Protein AF-A0A059ATR4-F1 (afdb_monomer)

pLDDT: mean 85.56, std 14.85, range [30.59, 96.31]

Structure (mmCIF, N/CA/C/O backbone):
data_AF-A0A059ATR4-F1
#
_entry.id   AF-A0A059ATR4-F1
#
loop_
_atom_site.group_PDB
_atom_site.id
_atom_site.type_symbol
_atom_site.label_atom_id
_atom_site.label_alt_id
_atom_site.label_comp_id
_atom_site.label_asym_id
_atom_site.label_entity_id
_atom_site.label_seq_id
_atom_site.pdbx_PDB_ins_code
_atom_site.Cartn_x
_atom_site.Cartn_y
_atom_site.Cartn_z
_atom_site.occupancy
_atom_site.B_iso_or_equiv
_atom_site.auth_seq_id
_atom_site.auth_comp_id
_atom_site.auth_asym_id
_atom_site.auth_atom_id
_atom_site.pdbx_PDB_model_num
ATOM 1 N N . MET A 1 1 ? -0.457 10.099 25.387 1.00 35.53 1 MET A N 1
ATOM 2 C CA . MET A 1 1 ? -1.759 10.089 24.681 1.00 35.53 1 MET A CA 1
ATOM 3 C C . MET A 1 1 ? -2.053 8.660 24.284 1.00 35.53 1 MET A C 1
ATOM 5 O O . MET A 1 1 ? -1.297 8.082 23.516 1.00 35.53 1 MET A O 1
ATOM 9 N N . VAL A 1 2 ? -3.055 8.072 24.928 1.00 30.59 2 VAL A N 1
ATOM 10 C CA . VAL A 1 2 ? -3.331 6.633 24.943 1.00 30.59 2 VAL A CA 1
ATOM 11 C C . VAL A 1 2 ? -3.583 6.125 23.522 1.00 30.59 2 VAL A C 1
ATOM 13 O O . VAL A 1 2 ? -4.598 6.437 22.905 1.00 30.59 2 VAL A O 1
ATOM 16 N N . SER A 1 3 ? -2.654 5.329 22.994 1.00 42.53 3 SER A N 1
ATOM 17 C CA . SER A 1 3 ? -2.901 4.446 21.859 1.00 42.53 3 SER A CA 1
ATOM 18 C C . SER A 1 3 ? -3.907 3.389 22.313 1.00 42.53 3 SER A C 1
ATOM 20 O O . SER A 1 3 ? -3.529 2.351 22.852 1.00 42.53 3 SER A O 1
ATOM 22 N N . GLY A 1 4 ? -5.197 3.667 22.143 1.00 43.44 4 GLY A N 1
ATOM 23 C CA . GLY A 1 4 ? -6.288 2.718 22.375 1.00 43.44 4 GLY A CA 1
ATOM 24 C C . GLY A 1 4 ? -6.316 1.570 21.355 1.00 43.44 4 GLY A C 1
ATOM 25 O O . GLY A 1 4 ? -7.373 1.262 20.817 1.00 43.44 4 GLY A O 1
ATOM 26 N N . SER A 1 5 ? -5.166 0.960 21.051 1.00 48.06 5 SER A N 1
ATOM 27 C CA . SER A 1 5 ? -5.041 -0.274 20.264 1.00 48.06 5 SER A CA 1
ATOM 28 C C . SER A 1 5 ? -4.513 -1.433 21.120 1.00 48.06 5 SER A C 1
ATOM 30 O O . SER A 1 5 ? -3.751 -2.283 20.672 1.00 48.06 5 SER A O 1
ATOM 32 N N . GLY A 1 6 ? -4.935 -1.492 22.385 1.00 40.25 6 GLY A N 1
ATOM 33 C CA . GLY A 1 6 ? -4.852 -2.718 23.174 1.00 40.25 6 GLY A CA 1
ATOM 34 C C . GLY A 1 6 ? -5.959 -3.680 22.741 1.00 40.25 6 GLY A C 1
ATOM 35 O O . GLY A 1 6 ? -7.131 -3.353 22.889 1.00 40.25 6 GLY A O 1
ATOM 36 N N . LEU A 1 7 ? -5.569 -4.824 22.163 1.00 48.25 7 LEU A N 1
ATOM 37 C CA . LEU A 1 7 ? -6.365 -6.044 21.931 1.00 48.25 7 LEU A CA 1
ATOM 38 C C . LEU A 1 7 ? -7.866 -5.819 21.668 1.00 48.25 7 LEU A C 1
ATOM 40 O O . LEU A 1 7 ? -8.699 -6.046 22.542 1.00 48.25 7 LEU A O 1
ATOM 44 N N . CYS A 1 8 ? -8.245 -5.453 20.439 1.00 51.50 8 CYS A N 1
ATOM 45 C CA . CYS A 1 8 ? -9.656 -5.454 20.0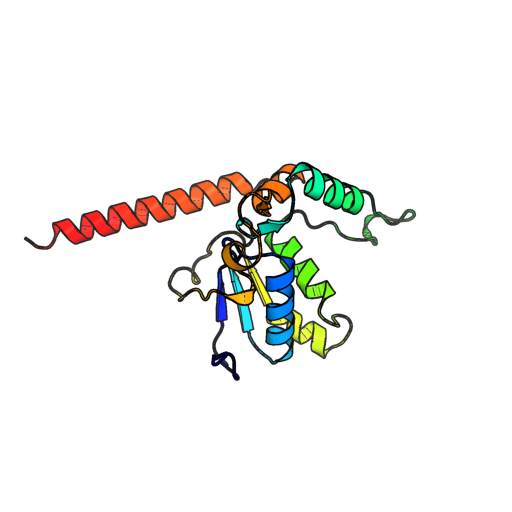55 1.00 51.50 8 CYS A CA 1
ATOM 46 C C . CYS A 1 8 ? -9.935 -6.620 19.094 1.00 51.50 8 CYS A C 1
ATOM 48 O O . CYS A 1 8 ? -9.551 -6.640 17.932 1.00 51.50 8 CYS A O 1
ATOM 50 N N . VAL A 1 9 ? -10.650 -7.634 19.581 1.00 54.53 9 VAL A N 1
ATOM 51 C CA . VAL A 1 9 ? -11.066 -8.825 18.810 1.00 54.53 9 VAL A CA 1
ATOM 52 C C . VAL A 1 9 ? -11.972 -8.449 17.610 1.00 54.53 9 VAL A C 1
ATOM 54 O O . VAL A 1 9 ? -12.211 -9.247 16.700 1.00 54.53 9 VAL A O 1
ATOM 57 N N . LYS A 1 10 ? -12.444 -7.193 17.553 1.00 73.38 10 LYS A N 1
ATOM 58 C CA . LYS A 1 10 ? -13.317 -6.640 16.512 1.00 73.38 10 LYS A CA 1
ATOM 59 C C . LYS A 1 10 ? -12.519 -6.202 15.274 1.00 73.38 10 LYS A C 1
ATOM 61 O O . LYS A 1 10 ? -11.430 -5.648 15.357 1.00 73.38 10 LYS A O 1
ATOM 66 N N . ARG A 1 11 ? -13.076 -6.446 14.084 1.00 83.50 11 ARG A N 1
ATOM 67 C CA . ARG A 1 11 ? -12.478 -6.053 12.795 1.00 83.50 11 ARG A CA 1
ATOM 68 C C . ARG A 1 11 ? -12.284 -4.532 12.738 1.00 83.50 11 ARG A C 1
ATOM 70 O O . ARG A 1 11 ? -13.267 -3.800 12.799 1.00 83.50 11 ARG A O 1
ATOM 77 N N . VAL A 1 12 ? -11.047 -4.075 12.554 1.00 90.38 12 VAL A N 1
ATOM 78 C CA . VAL A 1 12 ? -10.722 -2.648 12.408 1.00 90.38 12 VAL A CA 1
ATOM 79 C C . VAL A 1 12 ? -10.724 -2.289 10.930 1.00 90.38 12 VAL A C 1
ATOM 81 O O . VAL A 1 12 ? -10.039 -2.923 10.128 1.00 90.38 12 VAL A O 1
ATOM 84 N N . VAL A 1 13 ? -11.510 -1.277 10.573 1.00 91.94 13 VAL A N 1
ATOM 85 C CA . VAL A 1 13 ? -11.548 -0.715 9.222 1.00 91.94 13 VAL A CA 1
ATOM 86 C C . VAL A 1 13 ? -10.728 0.564 9.233 1.00 91.94 13 VAL A C 1
ATOM 88 O O . VAL A 1 13 ? -11.044 1.486 9.978 1.00 91.94 13 VAL A O 1
ATOM 91 N N . VAL A 1 14 ? -9.672 0.608 8.431 1.00 93.06 14 VAL A N 1
ATOM 92 C CA . VAL A 1 14 ? -8.758 1.743 8.313 1.00 93.06 14 VAL A CA 1
ATOM 93 C C . VAL A 1 14 ? -9.005 2.455 6.998 1.00 93.06 14 VAL A C 1
ATOM 95 O O . VAL A 1 14 ? -9.099 1.834 5.937 1.00 93.06 14 VAL A O 1
ATOM 98 N N . ASP A 1 15 ? -9.087 3.770 7.088 1.00 92.50 15 ASP A N 1
ATOM 99 C CA . ASP A 1 15 ? -9.164 4.653 5.944 1.00 92.50 15 ASP A CA 1
ATOM 100 C C . ASP A 1 15 ? -7.774 4.931 5.353 1.00 92.50 15 ASP A C 1
ATOM 102 O O . ASP A 1 15 ? -6.880 5.37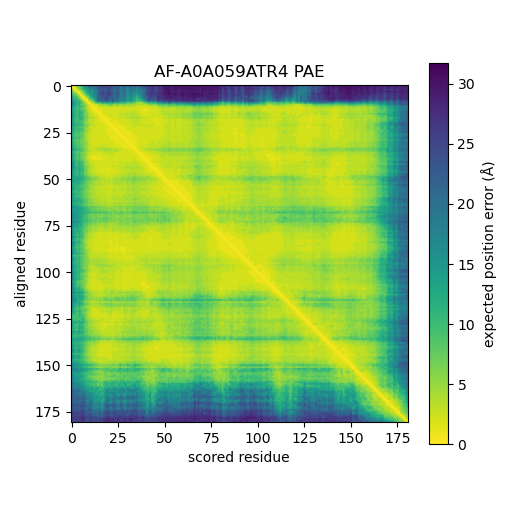8 6.061 1.00 92.50 15 ASP A O 1
ATOM 106 N N . GLY A 1 16 ? -7.583 4.684 4.056 1.00 91.69 16 GLY A N 1
ATOM 107 C CA . GLY A 1 16 ? -6.332 4.957 3.342 1.00 91.69 16 GLY A CA 1
ATOM 108 C C . GLY A 1 16 ? -6.159 6.410 2.888 1.00 91.69 16 GLY A C 1
ATOM 109 O O . GLY A 1 16 ? -5.056 6.799 2.492 1.00 91.69 16 GLY A O 1
ATOM 110 N N . ARG A 1 17 ? -7.207 7.240 2.960 1.00 92.31 17 ARG A N 1
ATOM 111 C CA . ARG A 1 17 ? -7.193 8.608 2.419 1.00 92.31 17 ARG A CA 1
ATOM 112 C C . ARG A 1 17 ? -6.091 9.468 3.028 1.00 92.31 17 ARG A C 1
ATOM 114 O O . ARG A 1 17 ? -6.022 9.620 4.243 1.00 92.31 17 ARG A O 1
ATOM 121 N N . HIS A 1 18 ? -5.241 10.065 2.192 1.00 92.81 18 HIS A N 1
ATOM 122 C CA . HIS A 1 18 ? -4.162 10.970 2.615 1.00 92.81 18 HIS A CA 1
ATOM 123 C C . HIS A 1 18 ? -3.185 10.399 3.658 1.00 92.81 18 HIS A C 1
ATOM 125 O O . HIS A 1 18 ? -2.514 11.156 4.364 1.00 92.81 18 HIS A O 1
ATOM 131 N N . HIS A 1 19 ? -3.060 9.076 3.745 1.00 94.88 19 HIS A N 1
ATOM 132 C CA . HIS A 1 19 ? -2.054 8.438 4.585 1.00 94.88 19 HIS A CA 1
ATOM 133 C C . HIS A 1 19 ? -0.747 8.244 3.814 1.00 94.88 19 HIS A C 1
ATOM 135 O O . HIS A 1 19 ? -0.744 7.978 2.615 1.00 94.88 19 HIS A O 1
ATOM 141 N N . MET A 1 20 ? 0.384 8.349 4.503 1.00 95.50 20 MET A N 1
ATOM 142 C CA . MET A 1 20 ? 1.710 8.088 3.955 1.00 95.50 20 MET A CA 1
ATOM 143 C C . MET A 1 20 ? 1.946 6.580 3.880 1.00 95.50 20 MET A C 1
ATOM 145 O O . MET A 1 20 ? 2.051 5.922 4.916 1.00 95.50 20 MET A O 1
ATOM 149 N N . LEU A 1 21 ? 2.091 6.042 2.664 1.00 95.25 21 LEU A N 1
ATOM 150 C CA . LEU A 1 21 ? 2.123 4.598 2.387 1.00 95.25 21 LEU A CA 1
ATOM 151 C C . LEU A 1 21 ? 3.046 3.798 3.321 1.00 95.25 21 LEU A C 1
ATOM 153 O O . LEU A 1 21 ? 2.637 2.787 3.884 1.00 95.25 21 LEU A O 1
ATOM 157 N N . GLY A 1 22 ? 4.289 4.254 3.503 1.00 94.56 22 GLY A N 1
ATOM 158 C CA . GLY A 1 22 ? 5.278 3.531 4.310 1.00 94.56 22 GLY A CA 1
ATOM 159 C C . GLY A 1 22 ? 4.982 3.569 5.810 1.00 94.56 22 GLY A C 1
ATOM 160 O O . GLY A 1 22 ? 5.135 2.558 6.490 1.00 94.56 22 GLY A O 1
ATOM 161 N N . ARG A 1 23 ? 4.520 4.716 6.321 1.00 94.06 23 ARG A N 1
ATOM 162 C CA . ARG A 1 23 ? 4.186 4.879 7.745 1.00 94.06 23 ARG A CA 1
ATOM 163 C C . ARG A 1 23 ? 2.943 4.075 8.102 1.00 94.06 23 ARG A C 1
ATOM 165 O O . ARG A 1 23 ? 2.959 3.326 9.072 1.00 94.06 23 ARG A O 1
ATOM 172 N N . LEU A 1 24 ? 1.920 4.156 7.249 1.00 94.12 24 LEU A N 1
ATOM 173 C CA . LEU A 1 24 ? 0.713 3.348 7.370 1.00 94.12 24 LEU A CA 1
ATOM 174 C C . LEU A 1 24 ? 1.063 1.856 7.401 1.00 94.12 24 LEU A C 1
ATOM 176 O O . LEU A 1 24 ? 0.651 1.147 8.312 1.00 94.12 24 LEU A O 1
ATOM 180 N N . ALA A 1 25 ? 1.871 1.387 6.446 1.00 95.69 25 ALA A N 1
ATOM 181 C CA . ALA A 1 25 ? 2.254 -0.019 6.368 1.00 95.69 25 ALA A CA 1
ATOM 182 C C . ALA A 1 25 ? 2.998 -0.511 7.624 1.00 95.69 25 ALA A C 1
ATOM 184 O O . ALA A 1 25 ? 2.751 -1.636 8.050 1.00 95.69 25 ALA A O 1
ATOM 185 N N . SER A 1 26 ? 3.848 0.323 8.234 1.00 95.06 26 SER A N 1
ATOM 186 C CA . SER A 1 26 ? 4.601 -0.034 9.446 1.00 95.06 26 SER A CA 1
ATOM 187 C C . SER A 1 26 ? 3.682 -0.273 10.646 1.00 95.06 26 SER A C 1
ATOM 189 O O . SER A 1 26 ? 3.745 -1.325 11.286 1.00 95.06 26 SER A O 1
ATOM 191 N N . VAL A 1 27 ? 2.762 0.666 10.900 1.00 94.00 27 VAL A N 1
ATOM 192 C CA . VAL A 1 27 ? 1.780 0.543 11.989 1.00 94.00 27 VAL A CA 1
ATOM 193 C C . VAL A 1 27 ? 0.898 -0.684 11.762 1.00 94.00 27 VAL A C 1
ATOM 195 O O . VAL A 1 27 ? 0.748 -1.520 12.651 1.00 94.00 27 VAL A O 1
ATOM 198 N N . LEU A 1 28 ? 0.393 -0.861 10.537 1.00 93.81 28 LEU A N 1
ATOM 199 C CA . LEU A 1 28 ? -0.441 -2.011 10.195 1.00 93.81 28 LEU A CA 1
ATOM 200 C C . LEU A 1 28 ? 0.295 -3.346 10.341 1.00 93.81 28 LEU A C 1
ATOM 202 O O . LEU A 1 28 ? -0.294 -4.313 10.816 1.00 93.81 28 LEU A O 1
ATOM 206 N N . ALA A 1 29 ? 1.574 -3.420 9.968 1.00 94.81 29 ALA A N 1
ATOM 207 C CA . ALA A 1 29 ? 2.357 -4.643 10.111 1.00 94.81 29 ALA A CA 1
ATOM 208 C C . ALA A 1 29 ? 2.469 -5.077 11.580 1.00 94.81 29 ALA A C 1
ATOM 210 O O . ALA A 1 29 ? 2.330 -6.266 11.881 1.00 94.81 29 ALA A O 1
ATOM 211 N N . LYS A 1 30 ? 2.665 -4.120 12.498 1.00 92.88 30 LYS A N 1
ATOM 212 C CA . LYS A 1 30 ? 2.728 -4.402 13.935 1.00 92.88 30 LYS A CA 1
ATOM 213 C C . LYS A 1 30 ? 1.382 -4.887 14.474 1.00 92.88 30 LYS A C 1
ATOM 215 O O . LYS A 1 30 ? 1.341 -5.912 15.149 1.00 92.88 30 LYS A O 1
ATOM 220 N N . GLU A 1 31 ? 0.292 -4.221 14.106 1.00 91.88 31 GLU A N 1
ATOM 221 C CA . GLU A 1 31 ? -1.064 -4.602 14.524 1.00 91.88 31 GLU A CA 1
ATOM 222 C C . GLU A 1 31 ? -1.449 -6.012 14.038 1.00 91.88 31 GLU A C 1
ATOM 224 O O . GLU A 1 31 ? -1.984 -6.829 14.792 1.00 91.88 31 GLU A O 1
ATOM 229 N N . LEU A 1 32 ? -1.091 -6.367 12.799 1.00 93.00 32 LEU A N 1
ATOM 230 C CA . LEU A 1 32 ? -1.338 -7.709 12.254 1.00 93.00 32 LEU A CA 1
ATOM 231 C C . LEU A 1 32 ? -0.580 -8.804 13.021 1.00 93.00 32 LEU A C 1
ATOM 233 O O . LEU A 1 32 ? -1.110 -9.905 13.222 1.00 93.00 32 LEU A O 1
ATOM 237 N N . LEU A 1 33 ? 0.650 -8.512 13.461 1.00 92.31 33 LEU A N 1
ATOM 238 C CA . LEU A 1 33 ? 1.464 -9.418 14.278 1.00 92.31 33 LEU A CA 1
ATOM 239 C C . LEU A 1 33 ? 0.948 -9.547 15.716 1.00 92.31 33 LEU A C 1
ATOM 241 O O . LEU A 1 33 ? 1.097 -10.624 16.298 1.00 92.31 33 LEU A O 1
ATOM 245 N N . ASN A 1 34 ? 0.324 -8.493 16.247 1.00 91.56 34 ASN A N 1
ATOM 246 C CA . ASN A 1 34 ? -0.332 -8.488 17.556 1.00 91.56 34 ASN A CA 1
ATOM 247 C C . ASN A 1 34 ? -1.648 -9.287 17.568 1.00 91.56 34 ASN A C 1
ATOM 249 O O . ASN A 1 34 ? -2.160 -9.593 18.637 1.00 91.56 34 ASN A O 1
ATOM 253 N N .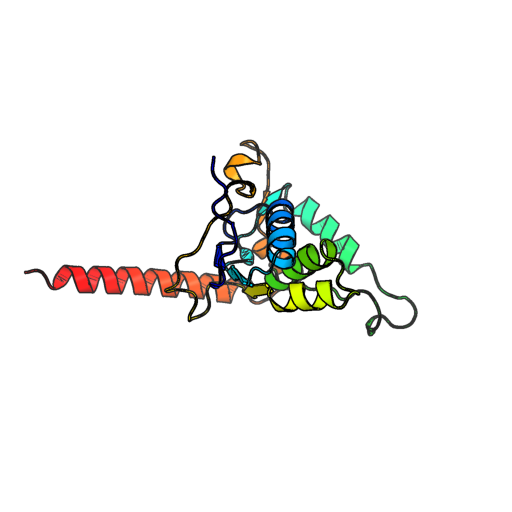 GLY A 1 35 ? -2.186 -9.664 16.401 1.00 88.62 35 GLY A N 1
ATOM 254 C CA . GLY A 1 35 ? -3.423 -10.449 16.309 1.00 88.62 35 GLY A CA 1
ATOM 255 C C . GLY A 1 35 ? -4.596 -9.725 15.658 1.00 88.62 35 GLY A C 1
ATOM 256 O O . GLY A 1 35 ? -5.620 -10.357 15.398 1.00 88.62 35 GLY A O 1
ATOM 257 N N . GLN A 1 36 ? -4.451 -8.438 15.344 1.00 91.06 36 GLN A N 1
ATOM 258 C CA . GLN A 1 36 ? -5.551 -7.605 14.877 1.00 91.06 36 GLN A CA 1
ATOM 259 C C . GLN A 1 36 ? -6.022 -8.005 13.472 1.00 91.06 36 GLN A C 1
ATOM 261 O O . GLN A 1 36 ? -5.220 -8.260 12.570 1.00 91.06 36 GLN A O 1
ATOM 266 N N . ARG A 1 37 ? -7.344 -8.024 13.253 1.00 91.94 37 ARG A N 1
ATOM 267 C CA . ARG A 1 37 ? -7.935 -8.161 11.910 1.00 91.94 37 ARG A CA 1
ATOM 268 C C . ARG A 1 37 ? -8.175 -6.782 11.320 1.00 91.94 37 ARG A C 1
ATOM 270 O O . ARG A 1 37 ? -9.074 -6.071 11.771 1.00 91.94 37 ARG A O 1
ATOM 277 N N . VAL A 1 38 ? -7.398 -6.434 10.299 1.00 93.25 38 VAL A N 1
ATOM 278 C CA . VAL A 1 38 ? -7.410 -5.103 9.687 1.00 93.25 38 VAL A CA 1
ATOM 279 C C . VAL A 1 38 ? -7.938 -5.172 8.261 1.00 93.25 38 VAL A C 1
ATOM 281 O O . VAL A 1 38 ? -7.504 -5.995 7.454 1.00 93.25 38 VAL A O 1
ATOM 284 N N . VAL A 1 39 ? -8.846 -4.259 7.937 1.00 93.81 39 VAL A N 1
ATOM 285 C CA . VAL A 1 39 ? -9.287 -3.993 6.572 1.00 93.81 39 VAL A CA 1
ATOM 286 C C . VAL A 1 39 ? -8.905 -2.572 6.197 1.00 93.81 39 VAL A C 1
ATOM 288 O O . VAL A 1 39 ? -9.353 -1.641 6.851 1.00 93.81 39 VAL A O 1
ATOM 291 N N . VAL A 1 40 ? -8.108 -2.399 5.148 1.00 94.50 40 VAL A N 1
ATOM 292 C CA . VAL A 1 40 ? -7.782 -1.080 4.599 1.00 94.50 40 VAL A CA 1
ATOM 293 C C . VAL A 1 40 ? -8.674 -0.805 3.401 1.00 94.50 40 VAL A C 1
ATOM 295 O O . VAL A 1 40 ? -8.777 -1.626 2.487 1.00 94.50 40 VAL A O 1
ATOM 298 N N . VAL A 1 41 ? -9.304 0.358 3.420 1.00 93.31 41 VAL A N 1
ATOM 299 C CA . VAL A 1 41 ? -10.244 0.831 2.406 1.00 93.31 41 VAL A CA 1
ATOM 300 C C . VAL A 1 41 ? -9.662 2.088 1.758 1.00 93.31 41 VAL A C 1
ATOM 302 O O . VAL A 1 41 ? -8.866 2.784 2.387 1.00 93.31 41 VAL A O 1
ATOM 305 N N . ARG A 1 42 ? -10.040 2.392 0.512 1.00 93.19 42 ARG A N 1
ATOM 306 C CA . ARG A 1 42 ? -9.541 3.562 -0.240 1.00 93.19 42 ARG A CA 1
ATOM 307 C C . ARG A 1 42 ? -8.030 3.562 -0.474 1.00 93.19 42 ARG A C 1
ATOM 309 O O . ARG A 1 42 ? -7.340 4.564 -0.268 1.00 93.19 42 ARG A O 1
ATOM 316 N N . CYS A 1 43 ? -7.481 2.420 -0.889 1.00 93.81 43 CYS A N 1
ATOM 317 C CA . CYS A 1 43 ? -6.041 2.301 -1.133 1.00 93.81 43 CYS A CA 1
ATOM 318 C C . CYS A 1 43 ? -5.530 3.238 -2.249 1.00 93.81 43 CYS A C 1
ATOM 320 O O . CYS A 1 43 ? -4.349 3.576 -2.280 1.00 93.81 43 CYS A O 1
ATOM 322 N N . GLU A 1 44 ? -6.395 3.674 -3.162 1.00 92.69 44 GLU A N 1
ATOM 323 C CA . GLU A 1 44 ? -6.085 4.603 -4.251 1.00 92.69 44 GLU A CA 1
ATOM 324 C C . GLU A 1 44 ? -5.763 6.031 -3.779 1.00 92.69 44 GLU A C 1
ATOM 326 O O . GLU A 1 44 ? -4.996 6.736 -4.441 1.00 92.69 44 GLU A O 1
ATOM 331 N N . GLU A 1 45 ? -6.285 6.446 -2.623 1.00 93.38 45 GLU A N 1
ATOM 332 C CA . GLU A 1 45 ? -6.083 7.789 -2.058 1.00 93.38 45 GLU A CA 1
ATOM 333 C C . GLU A 1 45 ? -4.860 7.877 -1.126 1.00 93.38 45 GLU A C 1
ATOM 335 O O . GLU A 1 45 ? -4.598 8.919 -0.515 1.00 93.38 45 GLU A O 1
ATOM 340 N N . ILE A 1 46 ? -4.087 6.794 -1.023 1.00 95.56 46 ILE A N 1
ATOM 341 C CA . ILE A 1 46 ? -2.842 6.755 -0.257 1.00 95.56 46 ILE A CA 1
ATOM 342 C C . ILE A 1 46 ? -1.797 7.657 -0.925 1.00 95.56 46 ILE A C 1
ATOM 344 O O . ILE A 1 46 ? -1.645 7.680 -2.147 1.00 95.56 46 ILE A O 1
ATOM 348 N N . CYS A 1 47 ? -1.035 8.385 -0.114 1.00 94.81 47 CYS A N 1
ATOM 349 C CA . CYS A 1 47 ? 0.007 9.295 -0.560 1.00 94.81 47 CYS A CA 1
ATOM 350 C C . CYS A 1 47 ? 1.408 8.673 -0.494 1.00 94.81 47 CYS A C 1
ATOM 352 O O . CYS A 1 47 ? 1.786 7.960 0.441 1.00 94.81 47 CYS A O 1
ATOM 354 N N . LEU A 1 48 ? 2.222 9.047 -1.474 1.00 94.44 48 LEU A N 1
ATOM 355 C CA . LEU A 1 48 ? 3.667 8.874 -1.505 1.00 94.44 48 LEU A CA 1
ATOM 356 C C . LEU A 1 48 ? 4.320 10.257 -1.525 1.00 94.44 48 LEU A C 1
ATOM 358 O O . LEU A 1 48 ? 3.891 11.138 -2.268 1.00 94.44 48 LEU A O 1
ATOM 362 N N . SER A 1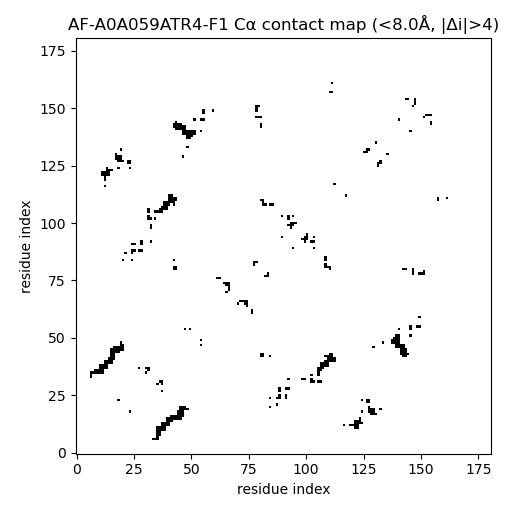 49 ? 5.367 10.458 -0.727 1.00 92.25 49 SER A N 1
ATOM 363 C CA . SER A 1 49 ? 6.144 11.702 -0.767 1.00 92.25 49 SER A CA 1
ATOM 364 C C . SER A 1 49 ? 6.927 11.809 -2.072 1.00 92.25 49 SER A C 1
ATOM 366 O O . SER A 1 49 ? 7.429 10.814 -2.584 1.00 92.25 49 SER A O 1
ATOM 368 N N . GLY A 1 50 ? 7.091 13.017 -2.599 1.00 92.38 50 GLY A N 1
ATOM 369 C CA . GLY A 1 50 ? 7.788 13.262 -3.858 1.00 92.38 50 GLY A CA 1
ATOM 370 C C . GLY A 1 50 ? 6.850 13.325 -5.063 1.00 92.38 50 GLY A C 1
ATOM 371 O O . GLY A 1 50 ? 5.749 12.777 -5.065 1.00 92.38 50 GLY A O 1
ATOM 372 N N . GLY A 1 51 ? 7.305 14.028 -6.102 1.00 93.19 51 GLY A N 1
ATOM 373 C CA . GLY A 1 51 ? 6.531 14.232 -7.324 1.00 93.19 51 GLY A CA 1
ATOM 374 C C . GLY A 1 51 ? 6.275 12.942 -8.110 1.00 93.19 51 GLY A C 1
ATOM 375 O O . GLY A 1 51 ? 7.018 11.961 -8.005 1.00 93.19 51 GLY A O 1
ATOM 376 N N . LEU A 1 52 ? 5.239 12.991 -8.947 1.00 93.44 52 LEU A N 1
ATOM 377 C CA . LEU A 1 52 ? 4.767 11.887 -9.785 1.00 93.44 52 LEU A CA 1
ATOM 378 C C . LEU A 1 52 ? 5.880 11.279 -10.648 1.00 93.44 52 LEU A C 1
ATOM 380 O O . LEU A 1 52 ? 6.096 10.074 -10.595 1.00 93.44 52 LEU A O 1
ATOM 384 N N . VAL A 1 53 ? 6.669 12.112 -11.335 1.00 93.50 53 VAL A N 1
ATOM 385 C CA . VAL A 1 53 ? 7.782 11.666 -12.196 1.00 93.50 53 VAL A CA 1
ATOM 386 C C . VAL A 1 53 ? 8.804 10.832 -11.418 1.00 93.50 53 VAL A C 1
ATOM 388 O O . VAL A 1 53 ? 9.195 9.751 -11.857 1.00 93.50 53 VAL A O 1
ATOM 391 N N . ARG A 1 54 ? 9.201 11.277 -10.219 1.00 93.88 54 ARG A N 1
ATOM 392 C CA . ARG A 1 54 ? 10.168 10.551 -9.380 1.00 93.88 54 ARG A CA 1
ATOM 393 C C . ARG A 1 54 ? 9.625 9.185 -8.968 1.00 93.88 54 ARG A C 1
ATOM 395 O O . ARG A 1 54 ? 10.347 8.189 -9.037 1.00 93.88 54 ARG A O 1
ATOM 402 N N . GLN A 1 55 ? 8.364 9.134 -8.540 1.00 94.88 55 GLN A N 1
ATOM 403 C CA . GLN A 1 55 ? 7.748 7.882 -8.103 1.00 94.88 55 GLN A CA 1
ATOM 404 C C . GLN A 1 55 ? 7.484 6.927 -9.265 1.00 94.88 55 GLN A C 1
ATOM 406 O O . GLN A 1 55 ? 7.761 5.732 -9.144 1.00 94.88 55 GLN A O 1
ATOM 411 N N . LYS A 1 56 ? 7.079 7.455 -10.422 1.00 93.44 56 LYS A N 1
ATOM 412 C CA . LYS A 1 56 ? 6.969 6.703 -11.672 1.00 93.44 56 LYS A CA 1
ATOM 413 C C . LYS A 1 56 ? 8.302 6.076 -12.049 1.00 93.44 56 LYS A C 1
ATOM 415 O O . LYS A 1 56 ? 8.363 4.871 -12.252 1.00 93.44 56 LYS A O 1
ATOM 420 N N . MET A 1 57 ? 9.387 6.850 -12.066 1.00 95.00 57 MET A N 1
ATOM 421 C CA . MET A 1 57 ? 10.718 6.336 -12.410 1.00 95.00 57 MET A CA 1
ATOM 422 C C . MET A 1 57 ? 11.168 5.224 -11.457 1.00 95.00 57 MET A C 1
ATOM 424 O O . MET A 1 57 ? 11.723 4.214 -11.894 1.00 95.00 57 MET A O 1
ATOM 428 N N . LYS A 1 58 ? 10.871 5.353 -10.158 1.00 94.56 58 LYS A N 1
ATOM 429 C CA . LYS A 1 58 ? 11.124 4.292 -9.173 1.00 94.56 58 LYS A CA 1
ATOM 430 C C . LYS A 1 58 ? 10.328 3.022 -9.488 1.00 94.56 58 LYS A C 1
ATOM 432 O O . LYS A 1 58 ? 10.887 1.926 -9.430 1.00 94.56 58 LYS A O 1
ATOM 437 N N . TYR A 1 59 ? 9.051 3.160 -9.836 1.00 93.81 59 TYR A N 1
ATOM 438 C CA . TYR A 1 59 ? 8.190 2.025 -10.158 1.00 93.81 59 TYR A CA 1
ATOM 439 C C . TYR A 1 59 ? 8.561 1.376 -11.504 1.00 93.81 59 TYR A C 1
ATOM 441 O O . TYR A 1 59 ? 8.627 0.155 -11.608 1.00 93.81 59 TYR A O 1
ATOM 449 N N . MET A 1 60 ? 8.924 2.167 -12.512 1.00 93.75 60 MET A N 1
ATOM 450 C CA . MET A 1 60 ? 9.406 1.680 -13.808 1.00 93.75 60 MET A CA 1
ATOM 451 C C . MET A 1 60 ? 10.708 0.881 -13.673 1.00 93.75 60 MET A C 1
ATOM 453 O O . MET A 1 60 ? 10.856 -0.175 -14.283 1.00 93.75 60 MET A O 1
ATOM 457 N N . ARG A 1 61 ? 11.637 1.315 -12.809 1.00 94.81 61 ARG A N 1
ATOM 458 C CA . ARG A 1 61 ? 12.822 0.508 -12.461 1.00 94.81 61 ARG A CA 1
ATOM 459 C C . ARG A 1 61 ? 12.443 -0.822 -11.816 1.00 94.81 61 ARG A C 1
ATOM 461 O O . ARG A 1 61 ? 13.140 -1.810 -12.018 1.00 94.81 61 ARG A O 1
ATOM 468 N N . PHE A 1 62 ? 11.366 -0.853 -11.033 1.00 92.50 62 PHE A N 1
ATOM 469 C CA . PHE A 1 62 ? 10.860 -2.093 -10.463 1.00 92.50 62 PHE A CA 1
ATOM 470 C C . PHE A 1 62 ? 10.283 -3.017 -11.549 1.00 92.50 62 PHE A C 1
ATOM 472 O O . PHE A 1 62 ? 10.676 -4.178 -11.576 1.00 92.50 62 PHE A O 1
ATOM 479 N N . LEU A 1 63 ? 9.484 -2.498 -12.488 1.00 92.56 63 LEU A N 1
ATOM 480 C CA . LEU A 1 63 ? 8.933 -3.266 -13.617 1.00 92.56 63 LEU A CA 1
ATOM 481 C C . LEU A 1 63 ? 10.002 -3.921 -14.500 1.00 92.56 63 LEU A C 1
ATOM 483 O O . LEU A 1 63 ? 9.798 -5.018 -15.010 1.00 92.56 63 LEU A O 1
ATOM 487 N N . ARG A 1 64 ? 11.165 -3.278 -14.655 1.00 92.75 64 ARG A N 1
ATOM 488 C CA . ARG A 1 64 ? 12.294 -3.836 -15.419 1.00 92.75 64 ARG A CA 1
ATOM 489 C C . ARG A 1 64 ? 12.907 -5.086 -14.775 1.00 92.75 64 ARG A C 1
ATOM 491 O O . ARG A 1 64 ? 13.590 -5.840 -15.461 1.00 92.75 64 ARG A O 1
ATOM 498 N N . LYS A 1 65 ? 12.686 -5.328 -13.476 1.00 93.25 65 LYS A N 1
ATOM 499 C CA . LYS A 1 65 ? 13.233 -6.502 -12.780 1.00 93.25 65 LYS A CA 1
ATOM 500 C C . LYS A 1 65 ? 12.453 -7.752 -13.184 1.00 93.25 65 LYS A C 1
ATOM 502 O O . LYS A 1 65 ? 11.289 -7.897 -12.822 1.00 93.25 65 LYS A O 1
ATOM 507 N N . ARG A 1 66 ? 13.110 -8.675 -13.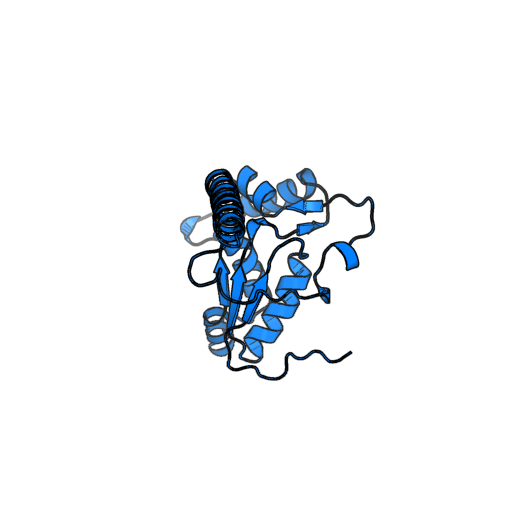884 1.00 92.81 66 ARG A N 1
ATOM 508 C CA . ARG A 1 66 ? 12.567 -9.983 -14.276 1.00 92.81 66 ARG A CA 1
ATOM 509 C C . ARG A 1 66 ? 13.633 -11.064 -14.132 1.00 92.81 66 ARG A C 1
ATOM 511 O O . ARG A 1 66 ? 14.821 -10.767 -14.213 1.00 92.81 66 ARG A O 1
ATOM 518 N N . MET A 1 67 ? 13.207 -12.302 -13.905 1.00 94.25 67 MET A N 1
ATOM 519 C CA . MET A 1 67 ? 14.098 -13.460 -14.008 1.00 94.25 67 MET A CA 1
ATOM 520 C C . MET A 1 67 ? 14.447 -13.675 -15.485 1.00 94.25 67 MET A C 1
ATOM 522 O O . MET A 1 67 ? 13.543 -13.626 -16.319 1.00 94.25 67 MET A O 1
ATOM 526 N N . ASN A 1 68 ? 15.729 -13.890 -15.798 1.00 92.50 68 ASN A N 1
ATOM 527 C CA . ASN A 1 68 ? 16.185 -14.021 -17.185 1.00 92.50 68 ASN A CA 1
ATOM 528 C C . ASN A 1 68 ? 15.681 -15.320 -17.837 1.00 92.50 68 ASN A C 1
ATOM 530 O O . ASN A 1 68 ? 15.195 -15.291 -18.958 1.00 92.50 68 ASN A O 1
ATOM 534 N N . THR A 1 69 ? 15.723 -16.437 -17.102 1.00 94.06 69 THR A N 1
ATOM 535 C CA . THR A 1 69 ? 15.334 -17.764 -17.606 1.00 94.06 69 THR A CA 1
ATOM 536 C C . THR A 1 69 ? 13.838 -17.868 -17.903 1.00 94.06 69 THR A C 1
ATOM 538 O O . THR A 1 69 ? 13.443 -18.144 -19.029 1.00 94.06 69 THR A O 1
ATOM 541 N N . LYS A 1 70 ? 12.983 -17.642 -16.895 1.00 92.69 70 LYS A N 1
ATOM 542 C CA . LYS A 1 70 ? 11.523 -17.702 -17.048 1.00 92.69 70 LYS A CA 1
ATOM 543 C C . LYS A 1 70 ? 10.862 -16.577 -16.248 1.00 92.69 70 LYS A C 1
ATOM 545 O O . LYS A 1 70 ? 10.721 -16.694 -15.027 1.00 92.69 70 LYS A O 1
ATOM 550 N N . PRO A 1 71 ? 10.415 -15.492 -16.911 1.00 91.81 71 PRO A N 1
ATOM 551 C CA . PRO A 1 71 ? 9.865 -14.319 -16.233 1.00 91.81 71 PRO A CA 1
ATOM 552 C C . PRO A 1 71 ? 8.666 -14.609 -15.320 1.00 91.81 71 PRO A C 1
ATOM 554 O O . PRO A 1 71 ? 8.468 -13.886 -14.346 1.00 91.81 71 PRO A O 1
ATOM 557 N N . SER A 1 72 ? 7.900 -15.675 -15.581 1.00 91.06 72 SER A N 1
ATOM 558 C CA . SER A 1 72 ? 6.715 -16.030 -14.788 1.00 91.06 72 SER A CA 1
ATOM 559 C C . SER A 1 72 ? 7.028 -16.517 -13.367 1.00 91.06 72 SER A C 1
ATOM 561 O O . SER A 1 72 ? 6.204 -16.328 -12.480 1.00 91.06 72 SER A O 1
ATOM 563 N N . HIS A 1 73 ? 8.201 -17.119 -13.126 1.00 90.06 73 HIS A N 1
ATOM 564 C CA . HIS A 1 73 ? 8.644 -17.519 -11.777 1.00 90.06 73 HIS A CA 1
ATOM 565 C C . HIS A 1 73 ? 9.432 -16.408 -11.064 1.00 90.06 73 HIS A C 1
ATOM 567 O O . HIS A 1 73 ? 9.896 -16.584 -9.938 1.00 90.06 73 HIS A O 1
ATOM 573 N N . GLY A 1 74 ? 9.609 -15.263 -11.726 1.00 90.75 74 GLY A N 1
ATOM 574 C CA . GLY A 1 74 ? 10.314 -14.114 -11.188 1.00 90.75 74 GLY A CA 1
ATOM 575 C C . GLY A 1 74 ? 9.455 -13.229 -10.276 1.00 90.75 74 GLY A C 1
ATOM 576 O O . GLY A 1 74 ? 8.354 -13.589 -9.853 1.00 90.75 74 GLY A O 1
ATOM 577 N N . PRO A 1 75 ? 9.955 -12.025 -9.957 1.00 92.94 75 PRO A N 1
ATOM 578 C CA . PRO A 1 75 ? 9.198 -11.034 -9.206 1.00 92.94 75 PRO A CA 1
ATOM 579 C C . PRO A 1 75 ? 7.907 -10.639 -9.936 1.00 92.94 75 PRO A C 1
ATOM 581 O O . PRO A 1 75 ? 7.950 -10.149 -11.060 1.00 92.94 75 PRO A O 1
ATOM 584 N N . ILE A 1 76 ? 6.764 -10.800 -9.267 1.00 92.62 76 ILE A N 1
ATOM 585 C CA . ILE A 1 76 ? 5.462 -10.393 -9.807 1.00 92.62 76 ILE A CA 1
ATOM 586 C C . ILE A 1 76 ? 5.235 -8.900 -9.554 1.00 92.62 76 ILE A C 1
ATOM 588 O O . ILE A 1 76 ? 5.386 -8.399 -8.431 1.00 92.62 76 ILE A O 1
ATOM 592 N N . HIS A 1 77 ? 4.831 -8.196 -10.610 1.00 92.88 77 HIS A N 1
ATOM 593 C CA . 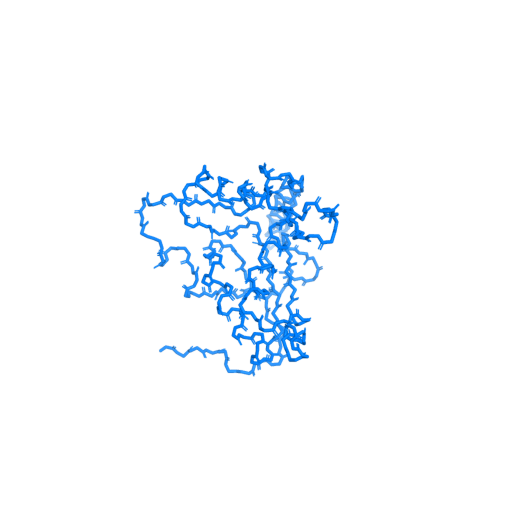HIS A 1 77 ? 4.567 -6.761 -10.597 1.00 92.88 77 HIS A CA 1
ATOM 594 C C . HIS A 1 77 ? 3.076 -6.475 -10.425 1.00 92.88 77 HIS A C 1
ATOM 596 O O . HIS A 1 77 ? 2.288 -6.638 -11.353 1.00 92.88 77 HIS A O 1
ATOM 602 N N . PHE A 1 78 ? 2.673 -6.025 -9.238 1.00 93.56 78 PHE A N 1
ATOM 603 C CA . PHE A 1 78 ? 1.275 -5.685 -8.971 1.00 93.56 78 PHE A CA 1
ATOM 604 C C . PHE A 1 78 ? 0.957 -4.231 -9.315 1.00 93.56 78 PHE A C 1
ATOM 606 O O . PHE A 1 78 ? 1.439 -3.330 -8.632 1.00 93.56 78 PHE A O 1
ATOM 613 N N . ARG A 1 79 ? 0.091 -4.008 -10.308 1.00 92.62 79 ARG A N 1
ATOM 614 C CA . ARG A 1 79 ? -0.307 -2.659 -10.757 1.00 92.62 79 ARG A CA 1
ATOM 615 C C . ARG A 1 79 ? -1.383 -2.004 -9.885 1.00 92.62 79 ARG A C 1
ATOM 617 O O . ARG A 1 79 ? -1.420 -0.790 -9.782 1.00 92.62 79 ARG A O 1
ATOM 624 N N . ALA A 1 80 ? -2.229 -2.810 -9.249 1.00 93.94 80 ALA A N 1
ATOM 625 C CA . ALA A 1 80 ? -3.338 -2.362 -8.407 1.00 93.94 80 ALA A CA 1
ATOM 626 C C . ALA A 1 80 ? -2.854 -1.692 -7.097 1.00 93.94 80 ALA A C 1
ATOM 628 O O . ALA A 1 80 ? -2.050 -2.313 -6.384 1.00 93.94 80 ALA A O 1
ATOM 629 N N . PRO A 1 81 ? -3.342 -0.490 -6.715 1.00 94.44 81 PRO A N 1
ATOM 630 C CA . PRO A 1 81 ? -2.945 0.190 -5.477 1.00 94.44 81 PRO A CA 1
ATOM 631 C C . PRO A 1 81 ? -3.153 -0.666 -4.219 1.00 94.44 81 PRO A C 1
ATOM 633 O O . PRO A 1 81 ? -2.281 -0.688 -3.344 1.00 94.44 81 PRO A O 1
ATOM 636 N N . ALA A 1 82 ? -4.234 -1.453 -4.139 1.00 94.69 82 ALA A N 1
ATOM 637 C CA . ALA A 1 82 ? -4.464 -2.339 -2.992 1.00 94.69 82 ALA A CA 1
ATOM 638 C C . ALA A 1 82 ? -3.406 -3.448 -2.877 1.00 94.69 82 ALA A C 1
ATOM 640 O O . ALA A 1 82 ? -3.011 -3.839 -1.772 1.00 94.69 82 ALA A O 1
ATOM 641 N N . LYS A 1 83 ? -2.914 -3.951 -4.015 1.00 94.75 83 LYS A N 1
ATOM 642 C CA . LYS A 1 83 ? -1.859 -4.971 -4.063 1.00 94.75 83 LYS A CA 1
ATOM 643 C C . LYS A 1 83 ? -0.468 -4.375 -3.860 1.00 94.75 83 LYS A C 1
ATOM 645 O O . LYS A 1 83 ? 0.388 -5.047 -3.283 1.00 94.75 83 LYS A O 1
ATOM 650 N N . ILE A 1 84 ? -0.243 -3.122 -4.261 1.00 95.31 84 ILE A N 1
ATOM 651 C CA . ILE A 1 84 ? 0.983 -2.388 -3.927 1.00 95.31 84 ILE A CA 1
ATOM 652 C C . ILE A 1 84 ? 1.098 -2.250 -2.405 1.00 95.31 84 ILE A C 1
ATOM 654 O O . ILE A 1 84 ? 2.132 -2.621 -1.847 1.00 95.31 84 ILE A O 1
ATOM 658 N N . LEU A 1 85 ? 0.023 -1.822 -1.731 1.00 95.69 85 LEU A N 1
ATOM 659 C CA . LEU A 1 85 ? -0.013 -1.736 -0.269 1.00 95.69 85 LEU A CA 1
ATOM 660 C C . LEU A 1 85 ? 0.197 -3.108 0.393 1.00 95.69 85 LEU A C 1
ATOM 662 O O . LEU A 1 85 ? 0.999 -3.249 1.321 1.00 95.69 85 LEU A O 1
ATOM 666 N N . TRP A 1 86 ? -0.479 -4.145 -0.110 1.00 96.00 86 TRP A N 1
ATOM 667 C CA . TRP A 1 86 ? -0.306 -5.511 0.388 1.00 96.00 86 TRP A CA 1
ATOM 668 C C . TRP A 1 86 ? 1.150 -5.975 0.277 1.00 96.00 86 TRP A C 1
ATOM 670 O O . TRP A 1 86 ? 1.702 -6.549 1.215 1.00 96.00 86 TRP A O 1
ATOM 680 N N . ARG A 1 87 ? 1.815 -5.672 -0.843 1.00 95.44 87 ARG A N 1
ATOM 681 C CA . ARG A 1 87 ? 3.221 -6.016 -1.050 1.00 95.44 87 ARG A CA 1
ATOM 682 C C . ARG A 1 87 ? 4.152 -5.257 -0.108 1.00 95.44 87 ARG A C 1
ATOM 684 O O . ARG A 1 87 ? 5.129 -5.844 0.354 1.00 95.44 87 ARG A O 1
ATOM 691 N N . THR A 1 88 ? 3.865 -3.990 0.193 1.00 95.62 88 THR A N 1
ATOM 692 C CA . THR A 1 88 ? 4.668 -3.214 1.149 1.00 95.62 88 THR A CA 1
ATOM 693 C C . THR A 1 88 ? 4.534 -3.762 2.565 1.00 95.62 88 THR A C 1
ATOM 695 O O . THR A 1 88 ? 5.549 -3.942 3.231 1.00 95.62 88 THR A O 1
ATOM 698 N N . ILE A 1 89 ? 3.324 -4.150 2.983 1.00 96.19 89 ILE A N 1
ATOM 699 C CA . ILE A 1 89 ? 3.092 -4.780 4.292 1.00 96.19 89 ILE A CA 1
ATOM 700 C C . ILE A 1 89 ? 3.734 -6.174 4.348 1.00 96.19 89 ILE A C 1
ATOM 702 O O . ILE A 1 89 ? 4.403 -6.511 5.321 1.00 96.19 89 ILE A O 1
ATOM 706 N N . ARG A 1 90 ? 3.635 -6.968 3.273 1.00 96.19 90 ARG A N 1
ATOM 707 C CA . ARG A 1 90 ? 4.329 -8.264 3.152 1.00 96.19 90 ARG A CA 1
ATOM 708 C C . ARG A 1 90 ? 5.847 -8.137 3.289 1.00 96.19 90 ARG A C 1
ATOM 710 O O . ARG A 1 90 ? 6.479 -9.066 3.784 1.00 96.19 90 ARG A O 1
ATOM 717 N N . GLY A 1 91 ? 6.431 -7.024 2.846 1.00 95.69 91 GLY A N 1
ATOM 718 C CA . GLY A 1 91 ? 7.857 -6.738 3.022 1.00 95.69 91 GLY A CA 1
ATOM 719 C C . GLY A 1 91 ? 8.258 -6.438 4.470 1.00 95.69 91 GLY A C 1
ATOM 720 O O . GLY A 1 91 ? 9.415 -6.634 4.816 1.00 95.69 91 GLY A O 1
ATOM 721 N N . MET A 1 92 ? 7.312 -6.005 5.309 1.00 96.31 92 MET A N 1
ATOM 722 C CA . MET A 1 92 ? 7.526 -5.676 6.726 1.00 96.31 92 MET A CA 1
ATOM 723 C C . MET A 1 92 ? 7.208 -6.845 7.676 1.00 96.31 92 MET A C 1
ATOM 725 O O . MET A 1 92 ? 7.512 -6.772 8.862 1.00 96.31 92 MET A O 1
ATOM 729 N N . ILE A 1 93 ? 6.602 -7.927 7.172 1.00 95.12 93 ILE A N 1
ATOM 730 C CA . ILE A 1 93 ? 6.215 -9.116 7.947 1.00 95.12 93 ILE A CA 1
ATOM 731 C C . ILE A 1 93 ? 7.099 -10.312 7.545 1.00 95.12 93 ILE A C 1
ATOM 733 O O . ILE A 1 93 ? 7.336 -10.516 6.348 1.00 95.12 93 ILE A O 1
ATOM 737 N N . PRO A 1 94 ? 7.526 -11.174 8.495 1.00 95.50 94 PRO A N 1
ATOM 738 C CA . PRO A 1 94 ? 8.234 -12.426 8.204 1.00 95.50 94 PRO A CA 1
ATOM 739 C C . PRO A 1 94 ? 7.304 -13.481 7.568 1.00 95.50 94 PRO A C 1
ATOM 741 O O . PRO A 1 94 ? 6.968 -14.505 8.161 1.00 95.50 94 PRO A O 1
ATOM 744 N N . HIS A 1 95 ? 6.877 -13.231 6.331 1.00 94.31 95 HIS A N 1
ATOM 745 C CA . HIS A 1 95 ? 5.821 -13.958 5.617 1.00 94.31 95 HIS A CA 1
ATOM 746 C C . HIS A 1 95 ? 6.161 -15.404 5.228 1.00 94.31 95 HIS A C 1
ATOM 748 O O . HIS A 1 95 ? 5.268 -16.139 4.824 1.00 94.31 95 HIS A O 1
ATOM 754 N N . LYS A 1 96 ? 7.433 -15.813 5.318 1.00 95.06 96 LYS A N 1
ATOM 755 C CA . LYS A 1 96 ? 7.848 -17.210 5.100 1.00 95.06 96 LYS A CA 1
ATOM 756 C C . LYS A 1 96 ? 7.508 -18.114 6.291 1.00 95.06 96 LYS A C 1
ATOM 758 O O . LYS A 1 96 ? 7.419 -19.323 6.138 1.00 95.06 96 LYS A O 1
ATOM 763 N N . THR A 1 97 ? 7.323 -17.532 7.477 1.00 96.31 97 THR A N 1
ATOM 764 C CA . THR A 1 97 ? 6.973 -18.276 8.694 1.00 96.31 97 THR A CA 1
ATOM 765 C C . THR A 1 97 ? 5.465 -18.511 8.779 1.00 96.31 97 THR A C 1
ATOM 767 O O . THR A 1 97 ? 4.678 -17.690 8.303 1.00 96.31 97 THR A O 1
ATOM 770 N N . LYS A 1 98 ? 5.041 -19.580 9.469 1.00 95.81 98 LYS A N 1
ATOM 771 C CA . LYS A 1 98 ? 3.614 -19.865 9.721 1.00 95.81 98 LYS A CA 1
ATOM 772 C C . LYS A 1 98 ? 2.909 -18.694 10.424 1.00 95.81 98 LYS A C 1
ATOM 774 O O . LYS A 1 98 ? 1.813 -18.300 10.031 1.00 95.81 98 LYS A O 1
ATOM 779 N N . ARG A 1 99 ? 3.578 -18.069 11.404 1.00 94.25 99 ARG A N 1
ATOM 780 C CA . ARG A 1 99 ? 3.078 -16.881 12.122 1.00 94.25 99 ARG A CA 1
ATOM 781 C C . ARG A 1 99 ? 2.853 -15.692 11.183 1.00 94.25 99 ARG A C 1
ATOM 783 O O . ARG A 1 99 ? 1.812 -15.044 11.255 1.00 94.25 99 ARG A O 1
ATOM 790 N N . GLY A 1 100 ? 3.815 -15.401 10.306 1.00 94.88 100 GLY A N 1
ATOM 791 C CA . GLY A 1 100 ? 3.707 -14.297 9.351 1.00 94.88 100 GLY A CA 1
ATOM 792 C C . GLY A 1 100 ? 2.644 -14.536 8.279 1.00 94.88 100 GLY A C 1
ATOM 793 O O . GLY A 1 100 ? 1.922 -13.607 7.919 1.00 94.88 100 GLY A O 1
ATOM 794 N N . ALA A 1 101 ? 2.494 -15.779 7.817 1.00 94.94 101 ALA A N 1
ATOM 795 C CA . ALA A 1 101 ? 1.415 -16.163 6.910 1.00 94.94 101 ALA A CA 1
ATOM 796 C C . ALA A 1 101 ? 0.033 -15.950 7.556 1.00 94.94 101 ALA A C 1
ATOM 798 O O . ALA A 1 101 ? -0.843 -15.338 6.943 1.00 94.94 101 ALA A O 1
ATOM 799 N N . ALA A 1 102 ? -0.135 -16.350 8.823 1.00 94.56 102 ALA A N 1
ATOM 800 C CA . ALA A 1 102 ? -1.361 -16.099 9.582 1.00 94.56 102 ALA A CA 1
ATOM 801 C C . ALA A 1 102 ? -1.643 -14.596 9.763 1.00 94.56 102 ALA A C 1
ATOM 803 O O . ALA A 1 102 ? -2.786 -14.163 9.633 1.00 94.56 102 ALA A O 1
ATOM 804 N N . ALA A 1 103 ? -0.611 -13.780 10.005 1.00 94.69 103 ALA A N 1
ATOM 805 C CA . ALA A 1 103 ? -0.754 -12.327 10.092 1.00 94.69 103 ALA A CA 1
ATOM 806 C C . ALA A 1 103 ? -1.212 -11.709 8.758 1.00 94.69 103 ALA A C 1
ATOM 808 O O . ALA A 1 103 ? -2.116 -10.878 8.744 1.00 94.69 103 ALA A O 1
ATOM 809 N N . LEU A 1 104 ? -0.658 -12.151 7.623 1.00 94.81 104 LEU A N 1
ATOM 810 C CA . LEU A 1 104 ? -1.094 -11.680 6.304 1.00 94.81 104 LEU A CA 1
ATOM 811 C C . LEU A 1 104 ? -2.530 -12.094 5.967 1.00 94.81 104 LEU A C 1
ATOM 813 O O . LEU A 1 104 ? -3.238 -11.316 5.334 1.00 94.81 104 LEU A O 1
ATOM 817 N N . ALA A 1 105 ? -2.985 -13.264 6.421 1.00 94.19 105 ALA A N 1
ATOM 818 C CA . ALA A 1 105 ? -4.367 -13.710 6.232 1.00 94.19 105 ALA A CA 1
ATOM 819 C C . ALA A 1 105 ? -5.397 -12.828 6.972 1.00 94.19 105 ALA A C 1
ATOM 821 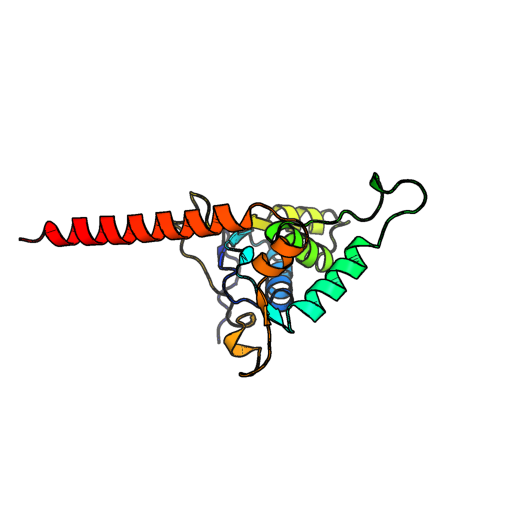O O . ALA A 1 105 ? -6.573 -12.790 6.605 1.00 94.19 105 ALA A O 1
ATOM 822 N N . ARG A 1 106 ? -4.969 -12.088 8.005 1.00 93.69 106 ARG A N 1
ATOM 823 C CA . ARG A 1 106 ? -5.821 -11.138 8.742 1.00 93.69 106 ARG A CA 1
ATOM 824 C C . ARG A 1 106 ? -6.016 -9.810 8.010 1.00 93.69 106 ARG A C 1
ATOM 826 O O . ARG A 1 106 ? -6.979 -9.108 8.323 1.00 93.69 106 ARG A O 1
ATOM 833 N N . LEU A 1 107 ? -5.133 -9.475 7.068 1.00 95.06 107 LEU A N 1
ATOM 834 C CA . LEU A 1 107 ? -5.177 -8.237 6.296 1.00 95.06 107 LEU A CA 1
ATOM 835 C C . LEU A 1 107 ? -6.099 -8.383 5.083 1.00 95.06 107 LEU A C 1
ATOM 837 O O . LEU A 1 107 ? -5.936 -9.291 4.269 1.00 95.06 107 LEU A O 1
ATOM 841 N N . LYS A 1 108 ? -7.004 -7.423 4.900 1.00 93.75 108 LYS A N 1
ATOM 842 C CA . LYS A 1 108 ? -7.717 -7.225 3.631 1.00 93.75 108 LYS A CA 1
ATOM 843 C C . LYS A 1 108 ? -7.479 -5.809 3.128 1.00 93.75 108 LYS A C 1
ATOM 845 O O . LYS A 1 108 ? -7.551 -4.867 3.910 1.00 93.75 108 LYS A O 1
ATOM 850 N N . THR A 1 109 ? -7.193 -5.653 1.842 1.00 94.56 109 THR A N 1
ATOM 851 C CA . THR A 1 109 ? -6.997 -4.345 1.207 1.00 94.56 109 THR A CA 1
ATOM 852 C C . THR A 1 109 ? -7.962 -4.202 0.040 1.00 94.56 109 THR A C 1
ATOM 854 O O . THR A 1 109 ? -8.098 -5.120 -0.768 1.00 94.56 109 THR A O 1
ATOM 857 N N . PHE A 1 110 ? -8.641 -3.059 -0.030 1.00 93.06 110 PHE A N 1
ATOM 858 C CA . PHE A 1 110 ? -9.635 -2.764 -1.055 1.00 93.06 110 PHE A CA 1
ATOM 859 C C . PHE A 1 110 ? -9.389 -1.408 -1.714 1.00 93.06 110 PHE A C 1
ATOM 861 O O . PHE A 1 110 ? -8.870 -0.469 -1.103 1.00 93.06 110 PHE A O 1
ATOM 868 N N . GLU A 1 111 ? -9.784 -1.334 -2.978 1.00 91.00 111 GLU A N 1
ATOM 869 C CA . GLU A 1 111 ? -9.815 -0.121 -3.792 1.00 91.00 111 GLU A CA 1
ATOM 870 C C . GLU A 1 111 ? -11.254 0.387 -3.777 1.00 91.00 111 GLU A C 1
ATOM 872 O O . GLU A 1 111 ? -12.187 -0.394 -3.993 1.00 91.00 111 GLU A O 1
ATOM 877 N N . GLY A 1 112 ? -11.458 1.666 -3.483 1.00 88.81 112 GLY A N 1
ATOM 878 C CA . GLY A 1 112 ? -12.795 2.152 -3.164 1.00 88.81 112 GLY A CA 1
ATOM 879 C C . GLY A 1 112 ? -13.288 1.698 -1.783 1.00 88.81 112 GLY A C 1
ATOM 880 O O . GLY A 1 112 ? -12.529 1.156 -0.972 1.00 88.81 112 GLY A O 1
ATOM 881 N N . VAL A 1 113 ? -14.590 1.885 -1.545 1.00 87.31 113 VAL A N 1
ATOM 882 C CA . VAL A 1 113 ? -15.325 1.384 -0.371 1.00 87.31 113 VAL A CA 1
ATOM 883 C C . VAL A 1 113 ? -16.327 0.317 -0.829 1.00 87.31 113 VAL A C 1
ATOM 885 O O . VAL A 1 113 ? -17.361 0.667 -1.393 1.00 87.31 113 VAL A O 1
ATOM 888 N N . PRO A 1 114 ? -16.051 -0.986 -0.636 1.00 86.88 114 PRO A N 1
ATOM 889 C CA . PRO A 1 114 ? -17.018 -2.021 -0.985 1.00 86.88 114 PRO A CA 1
ATOM 890 C C . PRO A 1 114 ? -18.129 -2.162 0.082 1.00 86.88 114 PRO A C 1
ATOM 892 O O . PRO A 1 114 ? -17.833 -2.056 1.280 1.00 86.88 114 PRO A O 1
ATOM 895 N N . PRO A 1 115 ? -19.382 -2.493 -0.296 1.00 81.75 115 PRO A N 1
ATOM 896 C CA . PRO A 1 115 ? -20.397 -2.980 0.651 1.00 81.75 115 PRO A CA 1
ATOM 897 C C . PRO A 1 115 ? -19.860 -4.284 1.264 1.00 81.75 115 PRO A C 1
ATOM 899 O O . PRO A 1 115 ? -19.392 -5.116 0.485 1.00 81.75 115 PRO A O 1
ATOM 902 N N . PRO A 1 116 ? -19.803 -4.529 2.592 1.00 86.56 116 PRO A N 1
ATOM 903 C CA . PRO A 1 116 ? -20.498 -3.949 3.755 1.00 86.56 116 PRO A CA 1
ATOM 904 C C . PRO A 1 116 ? -19.688 -2.920 4.578 1.00 86.56 116 PRO A C 1
ATOM 906 O O . PRO A 1 116 ? -20.079 -2.576 5.693 1.00 86.56 116 PRO A O 1
ATOM 909 N N . TYR A 1 117 ? -18.532 -2.462 4.087 1.00 84.62 117 TYR A N 1
ATOM 910 C CA . TYR A 1 117 ? -17.620 -1.590 4.846 1.00 84.62 117 TYR A CA 1
ATOM 911 C C . TYR A 1 117 ? -18.032 -0.119 4.867 1.00 84.62 117 TYR A C 1
ATOM 913 O O . TYR A 1 117 ? -17.447 0.663 5.610 1.00 84.62 117 TYR A O 1
ATOM 921 N N . ASP A 1 118 ? -19.040 0.246 4.082 1.00 82.38 118 ASP A N 1
ATOM 922 C CA . ASP A 1 118 ? -19.543 1.613 3.998 1.00 82.38 118 ASP A CA 1
ATOM 923 C C . ASP A 1 118 ? -20.222 2.074 5.299 1.00 82.38 118 ASP A C 1
ATOM 925 O O . ASP A 1 118 ? -19.935 3.154 5.814 1.00 82.38 118 ASP A O 1
ATOM 929 N N . LYS A 1 119 ? -21.023 1.185 5.903 1.00 84.69 119 LYS A N 1
ATOM 930 C CA . LYS A 1 119 ? -21.742 1.423 7.168 1.00 84.69 119 LYS A CA 1
ATOM 931 C C . LYS A 1 119 ? -20.845 1.340 8.407 1.00 84.69 119 LYS A C 1
ATOM 933 O O . LYS A 1 119 ? -21.258 1.706 9.503 1.00 84.69 119 LYS A O 1
ATOM 938 N N . VAL A 1 120 ? -19.633 0.800 8.270 1.00 86.56 120 VAL A N 1
ATOM 939 C CA . VAL A 1 120 ? -18.722 0.594 9.401 1.00 86.56 120 VAL A CA 1
ATOM 940 C C . VAL A 1 120 ? -17.893 1.854 9.622 1.00 86.56 120 VAL A C 1
ATOM 942 O O . VAL A 1 120 ? -17.359 2.435 8.677 1.00 86.56 120 VAL A O 1
ATOM 945 N N . LYS A 1 121 ? -17.729 2.253 10.890 1.00 87.81 121 LYS A N 1
ATOM 946 C CA . LYS A 1 121 ? -16.859 3.376 11.251 1.00 87.81 121 LYS A CA 1
ATOM 947 C C . LYS A 1 121 ? -15.433 3.115 10.764 1.00 87.81 121 LYS A C 1
ATOM 949 O O . LYS A 1 121 ? -14.797 2.129 11.138 1.00 87.81 121 LYS A O 1
ATOM 954 N N . ARG A 1 122 ? -14.943 4.034 9.939 1.00 88.75 122 ARG A N 1
ATOM 955 C CA . ARG A 1 122 ? -13.586 4.034 9.402 1.00 88.75 122 ARG A CA 1
ATOM 956 C C . ARG A 1 122 ? -12.666 4.767 10.371 1.00 88.75 122 ARG A C 1
ATOM 958 O O . ARG A 1 122 ? -12.953 5.890 10.775 1.00 88.75 122 ARG A O 1
ATOM 965 N N . MET A 1 123 ? -11.579 4.113 10.751 1.00 90.19 123 MET A N 1
ATOM 966 C CA . MET A 1 123 ? -10.572 4.649 11.656 1.00 90.19 123 MET A CA 1
ATOM 967 C C . MET A 1 123 ? -9.419 5.256 10.861 1.00 90.19 123 MET A C 1
ATOM 969 O O . MET A 1 123 ? -9.059 4.774 9.788 1.00 90.19 123 MET A O 1
ATOM 973 N N . VAL A 1 124 ? -8.827 6.306 11.418 1.00 89.69 124 VAL A N 1
ATOM 974 C CA . VAL A 1 124 ? -7.677 7.018 10.856 1.00 89.69 124 VAL A CA 1
ATOM 975 C C . VAL A 1 124 ? -6.484 6.789 11.772 1.00 89.69 124 VAL A C 1
ATOM 977 O O . VAL A 1 124 ? -6.632 6.806 12.994 1.00 89.69 124 VAL A O 1
ATOM 980 N N . ILE A 1 125 ? -5.303 6.579 11.191 1.00 88.81 125 ILE A N 1
ATOM 981 C CA . ILE A 1 125 ? -4.063 6.435 11.954 1.00 88.81 125 ILE A CA 1
ATOM 982 C C . ILE A 1 125 ? -3.355 7.793 11.940 1.00 88.81 125 ILE A C 1
ATOM 984 O O . ILE A 1 125 ? -2.767 8.156 10.916 1.00 88.81 125 ILE A O 1
ATOM 988 N N . PRO A 1 126 ? -3.378 8.553 13.052 1.00 88.69 126 PRO A N 1
ATOM 989 C CA . PRO A 1 126 ? -2.882 9.927 13.066 1.00 88.69 126 PRO A CA 1
ATOM 990 C C . PRO A 1 126 ? -1.390 9.998 12.730 1.00 88.69 126 PRO A C 1
ATOM 992 O O . PRO A 1 126 ? -0.967 10.862 11.968 1.00 88.69 126 PRO A O 1
ATOM 995 N N . ASP A 1 127 ? -0.595 9.032 13.195 1.00 88.81 127 ASP A N 1
ATOM 996 C CA . ASP A 1 127 ? 0.850 8.984 12.945 1.00 88.81 127 ASP A CA 1
ATOM 997 C C . ASP A 1 127 ? 1.222 8.937 11.449 1.00 88.81 127 ASP A C 1
ATOM 999 O O . ASP A 1 127 ? 2.277 9.427 11.028 1.00 88.81 127 ASP A O 1
ATOM 1003 N N . ALA A 1 128 ? 0.331 8.380 10.631 1.00 90.94 128 ALA A N 1
ATOM 1004 C CA . ALA A 1 128 ? 0.549 8.163 9.212 1.00 90.94 128 ALA A CA 1
ATOM 1005 C C . ALA A 1 128 ? -0.076 9.250 8.324 1.00 90.94 128 ALA A C 1
ATOM 1007 O O . ALA A 1 128 ? 0.101 9.189 7.108 1.00 90.94 128 ALA A O 1
ATOM 1008 N N . LEU A 1 129 ? -0.766 10.251 8.874 1.00 92.56 129 LEU A N 1
ATOM 1009 C CA . LEU A 1 129 ? -1.395 11.298 8.068 1.00 92.56 129 LEU A CA 1
ATOM 1010 C C . LEU A 1 129 ? -0.366 12.184 7.358 1.00 92.56 129 LEU A C 1
ATOM 1012 O O . LEU A 1 129 ? 0.583 12.683 7.962 1.00 92.56 129 LEU A O 1
ATOM 1016 N N . LYS A 1 130 ? -0.598 12.447 6.066 1.00 90.81 130 LYS A N 1
ATOM 1017 C CA . LYS A 1 130 ? 0.236 13.335 5.242 1.00 90.81 130 LYS A CA 1
ATOM 1018 C C . LYS A 1 130 ? 0.408 14.710 5.883 1.00 90.81 130 LYS A C 1
ATOM 1020 O O . LYS A 1 130 ? 1.530 15.189 5.950 1.00 90.81 130 LYS A O 1
ATOM 1025 N N . VAL A 1 131 ? -0.684 15.317 6.350 1.00 89.31 131 VAL A N 1
ATOM 1026 C CA . VAL A 1 131 ? -0.704 16.694 6.885 1.00 89.31 131 VAL A CA 1
ATOM 1027 C C . VAL A 1 131 ? 0.279 16.868 8.042 1.00 89.31 131 VAL A C 1
ATOM 1029 O O . VAL A 1 131 ? 0.943 17.889 8.133 1.00 89.31 131 VAL A O 1
ATOM 1032 N N . LEU A 1 132 ? 0.414 15.845 8.886 1.00 90.00 132 LEU A N 1
ATOM 1033 C CA . LEU A 1 132 ? 1.293 15.891 10.053 1.00 90.00 132 LEU A CA 1
ATOM 1034 C C . LEU A 1 132 ? 2.748 15.551 9.719 1.00 90.00 132 LEU A C 1
ATOM 1036 O O . LEU A 1 132 ? 3.649 15.856 10.495 1.00 90.00 132 LEU A O 1
ATOM 1040 N N . ARG A 1 133 ? 2.993 14.842 8.610 1.00 88.88 133 ARG A N 1
ATOM 1041 C CA . ARG A 1 133 ? 4.304 14.242 8.310 1.00 88.88 133 ARG A CA 1
ATOM 1042 C C . ARG A 1 133 ? 5.033 14.876 7.140 1.00 88.88 133 ARG A C 1
ATOM 1044 O O . ARG A 1 133 ? 6.250 14.733 7.061 1.00 88.88 133 ARG A O 1
ATOM 1051 N N . LEU A 1 134 ? 4.320 15.516 6.225 1.00 91.25 134 LEU A N 1
ATOM 1052 C CA . LEU A 1 134 ? 4.890 16.200 5.077 1.00 91.25 134 LEU A CA 1
ATOM 1053 C C . LEU A 1 134 ? 4.754 17.705 5.289 1.00 91.25 134 LEU A C 1
ATOM 1055 O O . LEU A 1 134 ? 3.646 18.202 5.467 1.00 91.25 134 LEU A O 1
ATOM 1059 N N . GLN A 1 135 ? 5.876 18.419 5.234 1.00 90.94 135 GLN A N 1
ATOM 1060 C CA . GLN A 1 135 ? 5.879 19.874 5.308 1.00 90.94 135 GLN A CA 1
ATOM 1061 C C . GLN A 1 135 ? 5.120 20.474 4.113 1.00 90.94 135 GLN A C 1
ATOM 1063 O O . GLN A 1 135 ? 5.160 19.946 2.993 1.00 90.94 135 GLN A O 1
ATOM 1068 N N . ALA A 1 136 ? 4.409 21.574 4.361 1.00 88.56 136 ALA A N 1
ATOM 1069 C CA . ALA A 1 136 ? 3.674 22.297 3.331 1.00 88.56 136 ALA A CA 1
ATOM 1070 C C . ALA A 1 136 ? 4.610 22.720 2.181 1.00 88.56 136 ALA A C 1
ATOM 1072 O O . ALA A 1 136 ? 5.769 23.057 2.401 1.00 88.56 136 ALA A O 1
ATOM 1073 N N . GLY A 1 137 ? 4.122 22.648 0.939 1.00 87.81 137 GLY A N 1
ATOM 1074 C CA . GLY A 1 137 ? 4.898 22.966 -0.270 1.00 87.81 137 GLY A CA 1
ATOM 1075 C C . GLY A 1 137 ? 5.633 21.778 -0.907 1.00 87.81 137 GLY A C 1
ATOM 1076 O O . GLY A 1 137 ? 5.937 21.809 -2.101 1.00 87.81 137 GLY A O 1
ATOM 1077 N N . HIS A 1 138 ? 5.849 20.674 -0.184 1.00 90.81 138 HIS A N 1
ATOM 1078 C CA . HIS A 1 138 ? 6.457 19.489 -0.788 1.00 90.81 138 HIS A CA 1
ATOM 1079 C C . HIS A 1 138 ? 5.471 18.719 -1.675 1.00 90.81 138 HIS A C 1
ATOM 1081 O O . HIS A 1 138 ? 4.368 18.346 -1.267 1.00 90.81 138 HIS A O 1
ATOM 1087 N N . LYS A 1 139 ? 5.911 18.410 -2.901 1.00 92.62 139 LYS A N 1
ATOM 1088 C CA . LYS A 1 139 ? 5.139 17.606 -3.857 1.00 92.62 139 LYS A CA 1
ATOM 1089 C C . LYS A 1 139 ? 4.909 16.193 -3.312 1.00 92.62 139 LYS A C 1
ATOM 1091 O O . LYS A 1 139 ? 5.817 15.566 -2.762 1.00 92.62 139 LYS A O 1
ATOM 1096 N N . TYR A 1 140 ? 3.711 15.673 -3.540 1.00 94.00 140 TYR A N 1
ATOM 1097 C CA . TYR A 1 140 ? 3.328 14.297 -3.244 1.00 94.00 140 TYR A CA 1
ATOM 1098 C C . TYR A 1 140 ? 2.598 13.690 -4.441 1.00 94.00 140 TYR A C 1
ATOM 1100 O O . TYR A 1 140 ? 2.165 14.390 -5.356 1.00 94.00 140 TYR A O 1
ATOM 1108 N N . CYS A 1 141 ? 2.470 12.373 -4.429 1.00 94.12 141 CYS A N 1
ATOM 1109 C CA . CYS A 1 141 ? 1.795 11.603 -5.456 1.00 94.12 141 CYS A CA 1
ATOM 1110 C C . CYS A 1 141 ? 0.722 10.725 -4.808 1.00 94.12 141 CYS A C 1
ATOM 1112 O O . CYS A 1 141 ? 0.950 10.152 -3.741 1.00 94.12 141 CYS A O 1
ATOM 1114 N N . LEU A 1 142 ? -0.442 10.616 -5.448 1.00 93.88 142 LEU A N 1
ATOM 1115 C CA . LEU A 1 142 ? -1.474 9.656 -5.061 1.00 93.88 142 LEU A CA 1
ATOM 1116 C C . LEU A 1 142 ? -1.182 8.296 -5.686 1.00 93.88 142 LEU A C 1
ATOM 1118 O O . LEU A 1 142 ? -0.830 8.204 -6.864 1.00 93.88 142 LEU A O 1
ATOM 1122 N N . LEU A 1 143 ? -1.384 7.234 -4.912 1.00 93.19 143 LEU A N 1
ATOM 1123 C CA . LEU A 1 143 ? -1.125 5.872 -5.355 1.00 93.19 143 LEU A CA 1
ATOM 1124 C C . LEU A 1 143 ? -2.022 5.480 -6.532 1.00 93.19 143 LEU A C 1
ATOM 1126 O O . LEU A 1 143 ? -1.556 4.800 -7.442 1.00 93.19 143 LEU A O 1
ATOM 1130 N N . GLY A 1 144 ? -3.270 5.956 -6.560 1.00 92.81 144 GLY A N 1
ATOM 1131 C CA . GLY A 1 144 ? -4.182 5.758 -7.685 1.00 92.81 144 GLY A CA 1
ATOM 1132 C C . GLY A 1 144 ? -3.668 6.383 -8.985 1.00 92.81 144 GLY A C 1
ATOM 1133 O O . GLY A 1 144 ? -3.681 5.725 -10.021 1.00 92.81 144 GLY A O 1
ATOM 1134 N N . ARG A 1 145 ? -3.113 7.604 -8.922 1.00 91.81 145 ARG A N 1
ATOM 1135 C CA . ARG A 1 145 ? -2.502 8.273 -10.086 1.00 91.81 145 ARG A CA 1
ATOM 1136 C C . ARG A 1 145 ? -1.262 7.530 -10.579 1.00 91.81 145 ARG A C 1
ATOM 1138 O O . ARG A 1 145 ? -1.151 7.265 -11.770 1.00 91.81 145 ARG A O 1
ATOM 1145 N N . LEU A 1 146 ? -0.378 7.124 -9.664 1.00 93.50 146 LEU A N 1
ATOM 1146 C CA . LEU A 1 146 ? 0.793 6.311 -10.007 1.00 93.50 146 LEU A CA 1
ATOM 1147 C C . LEU A 1 146 ? 0.390 4.985 -10.667 1.00 93.50 146 LEU A C 1
ATOM 1149 O O . LEU A 1 146 ? 0.997 4.571 -11.648 1.00 93.50 146 LEU A O 1
ATOM 1153 N N . SER A 1 147 ? -0.626 4.319 -10.117 1.00 93.12 147 SER A N 1
ATOM 1154 C CA . SER A 1 147 ? -1.094 3.018 -10.602 1.00 93.12 147 SER A CA 1
ATOM 1155 C C . SER A 1 147 ? -1.737 3.130 -11.983 1.00 93.12 147 SER A C 1
ATOM 1157 O O . SER A 1 147 ? -1.493 2.276 -12.832 1.00 93.12 147 SER A O 1
ATOM 1159 N N . SER A 1 148 ? -2.497 4.202 -12.235 1.00 92.12 148 SER A N 1
ATOM 1160 C CA . SER A 1 148 ? -3.096 4.479 -13.545 1.00 92.12 148 SER A CA 1
ATOM 1161 C C . SER A 1 148 ? -2.030 4.554 -14.643 1.00 92.12 148 SER A C 1
ATOM 1163 O O . SER A 1 148 ? -2.139 3.859 -15.648 1.00 92.12 148 SER A O 1
ATOM 1165 N N . GLU A 1 149 ? -0.926 5.267 -14.406 1.00 90.19 149 GLU A N 1
ATOM 1166 C CA . GLU A 1 149 ? 0.179 5.350 -15.376 1.00 90.19 149 GLU A CA 1
ATOM 1167 C C . GLU A 1 149 ? 0.935 4.031 -15.586 1.00 90.19 149 GLU A C 1
ATOM 1169 O O . GLU A 1 149 ? 1.631 3.849 -16.584 1.00 90.19 149 GLU A O 1
ATOM 1174 N N . VAL A 1 150 ? 0.850 3.122 -14.618 1.00 88.88 150 VAL A N 1
ATOM 1175 C CA . VAL A 1 150 ? 1.541 1.827 -14.605 1.00 88.88 150 VAL A CA 1
ATOM 1176 C C . VAL A 1 150 ? 0.693 0.720 -15.262 1.00 88.88 150 VAL A C 1
ATOM 1178 O O . VAL A 1 150 ? 1.155 -0.418 -15.403 1.00 88.88 150 VAL A O 1
ATOM 1181 N N . GLY A 1 151 ? -0.521 1.052 -15.718 1.00 87.56 151 GLY A N 1
ATOM 1182 C CA . GLY A 1 151 ? -1.432 0.144 -16.420 1.00 87.56 151 GLY A CA 1
ATOM 1183 C C . GLY A 1 151 ? -2.519 -0.449 -15.524 1.00 87.56 151 GLY A C 1
ATOM 1184 O O . GLY A 1 151 ? -2.839 -1.632 -15.641 1.00 87.56 151 GLY A O 1
ATOM 1185 N N . TRP A 1 152 ? -3.034 0.330 -14.571 1.00 91.69 152 TRP A N 1
ATOM 1186 C CA . TRP A 1 152 ? -4.232 -0.019 -13.809 1.00 91.69 152 TRP A CA 1
ATOM 1187 C C . TRP A 1 152 ? -5.449 0.725 -14.371 1.00 91.69 152 TRP A C 1
ATOM 1189 O O . TRP A 1 152 ? -5.579 1.938 -14.214 1.00 91.69 152 TRP A O 1
ATOM 1199 N N . ASN A 1 153 ? -6.346 -0.027 -15.012 1.00 84.44 153 ASN A N 1
ATOM 1200 C CA . ASN A 1 153 ? -7.442 0.521 -15.820 1.00 84.44 153 ASN A CA 1
ATOM 1201 C C . ASN A 1 153 ? -8.696 0.887 -15.005 1.00 84.44 153 ASN A C 1
ATOM 1203 O O . ASN A 1 153 ? -9.594 1.539 -15.518 1.00 84.44 153 ASN A O 1
ATOM 1207 N N . HIS A 1 154 ? -8.779 0.497 -13.730 1.00 82.06 154 HIS A N 1
ATOM 1208 C CA . HIS A 1 154 ? -9.990 0.681 -12.914 1.00 82.06 154 HIS A CA 1
ATOM 1209 C C . HIS A 1 154 ? -10.082 2.049 -12.223 1.00 82.06 154 HIS A C 1
ATOM 1211 O O . HIS A 1 154 ? -10.975 2.270 -11.403 1.00 82.06 154 HIS A O 1
ATOM 1217 N N . TYR A 1 155 ? -9.160 2.966 -12.529 1.00 81.25 155 TYR A N 1
ATOM 1218 C CA . TYR A 1 155 ? -9.091 4.268 -11.872 1.00 81.25 155 TYR A CA 1
ATOM 1219 C C . TYR A 1 155 ? -10.363 5.099 -12.090 1.00 81.25 155 TYR A C 1
ATOM 1221 O O . TYR A 1 155 ? -10.925 5.632 -11.132 1.00 81.25 155 TYR A O 1
ATOM 1229 N N . GLU A 1 156 ? -10.854 5.153 -13.328 1.00 81.75 156 GLU A N 1
ATOM 1230 C CA . GLU A 1 156 ? -12.061 5.905 -13.685 1.00 81.75 156 GLU A CA 1
ATOM 1231 C C . GLU A 1 156 ? -13.315 5.282 -13.072 1.00 81.75 156 GLU A C 1
ATOM 1233 O O . GLU A 1 156 ? -14.105 5.979 -12.439 1.00 81.75 156 GLU A O 1
ATOM 1238 N N . THR A 1 157 ? -13.445 3.953 -13.137 1.00 82.69 157 THR A N 1
ATOM 1239 C CA . THR A 1 157 ? -14.571 3.214 -12.544 1.00 82.69 157 THR A CA 1
ATOM 1240 C C . THR A 1 157 ? -14.712 3.479 -11.045 1.00 82.69 157 THR A C 1
ATOM 1242 O O . THR A 1 157 ? -15.819 3.608 -10.522 1.00 82.69 157 THR A O 1
ATOM 1245 N N . ILE A 1 158 ? -13.592 3.569 -10.323 1.00 83.38 158 ILE A N 1
ATOM 1246 C CA . ILE A 1 158 ? -13.609 3.867 -8.888 1.00 83.38 158 ILE A CA 1
ATOM 1247 C C . ILE A 1 158 ? -14.047 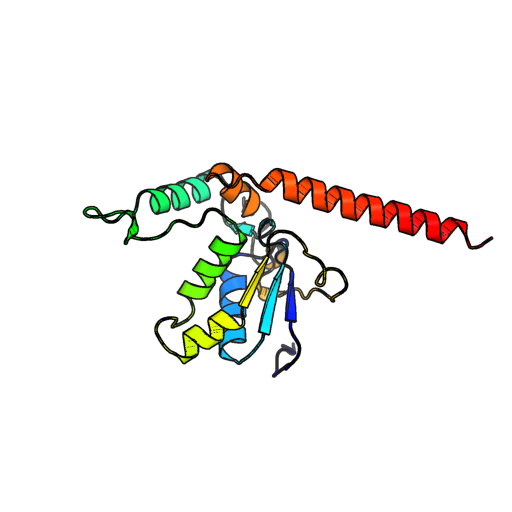5.306 -8.631 1.00 83.38 158 ILE A C 1
ATOM 1249 O O . ILE A 1 158 ? -14.848 5.523 -7.724 1.00 83.38 158 ILE A O 1
ATOM 1253 N N . LYS A 1 159 ? -13.564 6.265 -9.427 1.00 79.00 159 LYS A N 1
ATOM 1254 C CA . LYS A 1 159 ? -13.938 7.675 -9.295 1.00 79.00 159 LYS A CA 1
ATOM 1255 C C . LYS A 1 159 ? -15.442 7.879 -9.513 1.00 79.00 159 LYS A C 1
ATOM 1257 O O . LYS A 1 159 ? -16.095 8.463 -8.655 1.00 79.00 159 LYS A O 1
ATOM 1262 N N . VAL A 1 160 ? -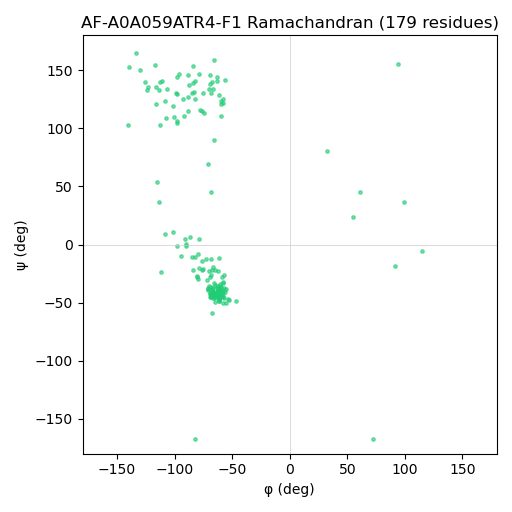15.989 7.310 -10.589 1.00 77.06 160 VAL A N 1
ATOM 1263 C CA . VAL A 1 160 ? -17.428 7.367 -10.906 1.00 77.06 160 VAL A CA 1
ATOM 1264 C C . VAL A 1 160 ? -18.262 6.760 -9.782 1.00 77.06 160 VAL A C 1
ATOM 1266 O O . VAL A 1 160 ? -19.277 7.315 -9.375 1.00 77.06 160 VAL A O 1
ATOM 1269 N N . ARG A 1 161 ? -17.814 5.637 -9.214 1.00 68.88 161 ARG A N 1
ATOM 1270 C CA . ARG A 1 161 ? -18.509 4.991 -8.100 1.00 68.88 161 ARG A CA 1
ATOM 1271 C C . ARG A 1 161 ? -18.557 5.885 -6.857 1.00 68.88 161 ARG A C 1
ATOM 1273 O O . ARG A 1 161 ? -19.602 5.951 -6.223 1.00 68.88 161 ARG A O 1
ATOM 1280 N N . TYR A 1 162 ? -17.480 6.601 -6.526 1.00 69.44 162 TYR A N 1
ATOM 1281 C CA . TYR A 1 162 ? -17.513 7.589 -5.440 1.00 69.44 162 TYR A CA 1
ATOM 1282 C C . TYR A 1 162 ? -18.502 8.722 -5.702 1.00 69.44 162 TYR A C 1
ATOM 1284 O O . TYR A 1 162 ? -19.240 9.089 -4.792 1.00 69.44 162 TYR A O 1
ATOM 1292 N N . GLU A 1 163 ? -18.526 9.253 -6.925 1.00 66.06 163 GLU A N 1
ATOM 1293 C CA . GLU A 1 163 ? -19.447 10.325 -7.319 1.00 66.06 163 GLU A CA 1
ATOM 1294 C C . GLU A 1 163 ? -20.907 9.857 -7.257 1.00 66.06 163 GLU A C 1
ATOM 1296 O O . GLU A 1 163 ? -21.738 10.548 -6.675 1.00 66.06 163 GLU A O 1
ATOM 1301 N N . HIS A 1 164 ? -21.213 8.644 -7.727 1.00 61.03 164 HIS A N 1
ATOM 1302 C CA . HIS A 1 164 ? -22.545 8.048 -7.598 1.00 61.03 164 HIS A CA 1
ATOM 1303 C C . HIS A 1 164 ? -22.971 7.855 -6.141 1.00 61.03 164 HIS A C 1
ATOM 1305 O O . HIS A 1 164 ? -24.089 8.224 -5.792 1.00 61.03 164 HIS A O 1
ATOM 1311 N N . TYR A 1 165 ? -22.105 7.308 -5.278 1.00 60.66 165 TYR A N 1
ATOM 1312 C CA . TYR A 1 165 ? -22.418 7.173 -3.851 1.00 60.66 165 TYR A CA 1
ATOM 1313 C C . TYR A 1 165 ? -22.625 8.537 -3.187 1.00 60.66 165 TYR A C 1
ATOM 1315 O O . TYR A 1 165 ? -23.511 8.670 -2.353 1.00 60.66 165 TYR A O 1
ATOM 1323 N N . PHE A 1 166 ? -21.843 9.550 -3.564 1.00 59.81 166 PHE A N 1
ATOM 1324 C CA . PHE A 1 166 ? -21.967 10.902 -3.026 1.00 59.81 166 PHE A CA 1
ATOM 1325 C C . PHE A 1 166 ? -23.272 11.581 -3.466 1.00 59.81 166 PHE A C 1
ATOM 1327 O O . PHE A 1 166 ? -23.970 12.152 -2.632 1.00 59.81 166 PHE A O 1
ATOM 1334 N N . LEU A 1 167 ? -23.643 11.453 -4.743 1.00 59.78 167 LEU A N 1
ATOM 1335 C CA . LEU A 1 167 ? -24.902 11.972 -5.282 1.00 59.78 167 LEU A CA 1
ATOM 1336 C C . LEU A 1 167 ? -26.118 11.255 -4.692 1.00 59.78 167 LEU A C 1
ATOM 1338 O O . LEU A 1 167 ? -27.061 11.923 -4.286 1.00 59.78 167 LEU A O 1
ATOM 1342 N N . LEU A 1 168 ? -26.083 9.925 -4.558 1.00 59.09 168 LEU A N 1
ATOM 1343 C CA . LEU A 1 168 ? -27.122 9.167 -3.849 1.00 59.09 168 LEU A CA 1
ATOM 1344 C C . LEU A 1 168 ? -27.252 9.611 -2.390 1.00 59.09 168 LEU A C 1
ATOM 1346 O O . LEU A 1 168 ? -28.368 9.733 -1.895 1.00 59.09 168 LEU A O 1
ATOM 1350 N N . TYR A 1 169 ? -26.139 9.885 -1.705 1.00 58.72 169 TYR A N 1
ATOM 1351 C CA . TYR A 1 169 ? -26.172 10.358 -0.321 1.00 58.72 169 TYR A CA 1
ATOM 1352 C C . TYR A 1 169 ? -26.782 11.758 -0.205 1.00 58.72 169 TYR A C 1
ATOM 1354 O O . TYR A 1 169 ? -27.596 11.989 0.681 1.00 58.72 169 TYR A O 1
ATOM 1362 N N . ILE A 1 170 ? -26.432 12.679 -1.109 1.00 65.00 170 ILE A N 1
ATOM 1363 C CA . ILE A 1 170 ? -27.016 14.028 -1.156 1.00 65.00 170 ILE A CA 1
ATOM 1364 C C . ILE A 1 170 ? -28.503 13.962 -1.508 1.00 65.00 170 ILE A C 1
ATOM 1366 O O . ILE A 1 170 ? -29.310 14.595 -0.836 1.00 65.00 170 ILE A O 1
ATOM 1370 N N . PHE A 1 171 ? -28.880 13.171 -2.512 1.00 58.47 171 PHE A N 1
ATOM 1371 C CA . PHE A 1 171 ? -30.270 13.036 -2.943 1.00 58.47 171 PHE A CA 1
ATOM 1372 C C . PHE A 1 171 ? -31.138 12.396 -1.852 1.00 58.47 171 PHE A C 1
ATOM 1374 O O . PHE A 1 171 ? -32.232 12.872 -1.569 1.00 58.47 171 PHE A O 1
ATOM 1381 N N . CYS A 1 172 ? -30.626 11.370 -1.163 1.00 56.22 172 CYS A N 1
ATOM 1382 C CA . CYS A 1 172 ? -31.314 10.741 -0.036 1.00 56.22 172 CYS A CA 1
ATOM 1383 C C . CYS A 1 172 ? -31.379 11.658 1.201 1.00 56.22 172 CYS A C 1
ATOM 1385 O O . CYS A 1 172 ? -32.387 11.660 1.905 1.00 56.22 172 CYS A O 1
ATOM 1387 N N . ALA A 1 173 ? -30.338 12.459 1.463 1.00 59.69 173 ALA A N 1
ATOM 1388 C CA . ALA A 1 173 ? -30.345 13.454 2.538 1.00 59.69 173 ALA A CA 1
ATOM 1389 C C . ALA A 1 173 ? -31.335 14.598 2.260 1.00 59.69 173 ALA A C 1
ATOM 1391 O O . ALA A 1 173 ? -32.026 15.035 3.177 1.00 59.69 173 ALA A O 1
ATOM 1392 N N . TRP A 1 174 ? -31.452 15.037 1.003 1.00 58.38 174 TRP A N 1
ATOM 1393 C CA . TRP A 1 174 ? -32.435 16.033 0.570 1.00 58.38 174 TRP A CA 1
ATOM 1394 C C . TRP A 1 174 ? -33.870 15.488 0.647 1.00 58.38 174 TRP A C 1
ATOM 1396 O O . TRP A 1 174 ? -34.744 16.142 1.211 1.00 58.38 174 TRP A O 1
ATOM 1406 N N . ALA A 1 175 ? -34.097 14.247 0.201 1.00 59.00 175 ALA A N 1
ATOM 1407 C CA . ALA A 1 175 ? -35.395 13.575 0.315 1.00 59.00 175 ALA A CA 1
ATOM 1408 C C . ALA A 1 175 ? -35.851 13.400 1.779 1.00 59.00 175 ALA A C 1
ATOM 1410 O O . ALA A 1 175 ? -37.032 13.548 2.080 1.00 59.00 175 ALA A O 1
ATOM 1411 N N . SER A 1 176 ? -34.921 13.151 2.709 1.00 56.81 176 SER A N 1
ATOM 1412 C CA . SER A 1 176 ? -35.233 13.042 4.141 1.00 56.81 176 SER A CA 1
ATOM 1413 C C . SER A 1 176 ? -35.499 14.392 4.825 1.00 56.81 176 SER A C 1
ATOM 1415 O O . SER A 1 176 ? -36.122 14.405 5.884 1.00 56.81 176 SER A O 1
ATOM 1417 N N . TRP A 1 177 ? -35.035 15.512 4.259 1.00 53.50 177 TRP A N 1
ATOM 1418 C CA . TRP A 1 177 ? -35.311 16.866 4.768 1.00 53.50 177 TRP A CA 1
ATOM 1419 C C . TRP A 1 177 ? -36.688 17.391 4.341 1.00 53.50 177 TRP A C 1
ATOM 1421 O O . TRP A 1 177 ? -37.283 18.181 5.064 1.00 53.50 177 TRP A O 1
ATOM 1431 N N . GLY A 1 178 ? -37.226 16.924 3.211 1.00 54.91 178 GLY A N 1
ATOM 1432 C CA . GLY A 1 178 ? -38.555 17.312 2.718 1.00 54.91 178 GLY A CA 1
ATOM 1433 C C . GLY A 1 178 ? -39.743 16.611 3.392 1.00 54.91 178 GLY A C 1
ATOM 1434 O O . GLY A 1 178 ? -40.867 16.795 2.951 1.00 54.91 178 GLY A O 1
ATOM 1435 N N . SER A 1 179 ? -39.510 15.783 4.417 1.00 53.47 179 SER A N 1
ATOM 1436 C CA . SER A 1 179 ? -40.555 15.009 5.119 1.00 53.47 179 SER A CA 1
ATOM 1437 C C . SER A 1 179 ? -40.861 15.535 6.535 1.00 53.47 179 SER A C 1
ATOM 1439 O O . SER A 1 179 ? -41.539 14.857 7.302 1.00 53.47 179 SER A O 1
ATOM 1441 N N . VAL A 1 180 ? -40.314 16.701 6.911 1.00 52.69 180 VAL A N 1
ATOM 1442 C CA . VAL A 1 180 ? -40.481 17.340 8.235 1.00 52.69 180 VAL A CA 1
ATOM 1443 C C . VAL A 1 180 ? -41.240 18.668 8.093 1.00 52.69 180 VAL A C 1
ATOM 1445 O O . VAL A 1 180 ? -40.764 19.723 8.505 1.00 52.69 180 VAL A O 1
ATOM 1448 N N . THR A 1 181 ? -42.411 18.606 7.466 1.00 45.41 181 THR A N 1
ATOM 1449 C CA . THR A 1 181 ? -43.465 19.638 7.435 1.00 45.41 181 THR A CA 1
ATOM 1450 C C . THR A 1 181 ? -44.793 18.928 7.276 1.00 45.41 181 THR A C 1
ATOM 1452 O O . THR A 1 181 ? -45.725 19.254 8.036 1.00 45.41 181 THR A O 1
#

Secondary structure (DSSP, 8-state):
-----S---SPEEEE-TTBBHHHHHHHHHHHHHHT--EEEE-GGG-EEES-HHHHHHHHHHHHT---SS-GGGS-----SHHHHHHHHHHHHTTTTSHHHHHHHHHEEE-SS--TTSSSSPPB--GGGBHHHHS-TT--EEEHHHHHHHTT-TTHHHHHHHHHHHHHHHHHHHHHHHTT--

InterPro domains:
  IPR005755 Large ribosomal subunit protein uL13, eukaryota/archaea [TIGR01077] (12-153)
  IPR005822 Large ribosomal subunit protein uL13 [MF_01366] (11-135)
  IPR005822 Large ribosomal subunit protein uL13 [PF00572] (11-115)
  IPR005822 Large ribosomal subunit protein uL13 [PTHR11545] (5-161)
  IPR005822 Large ribosomal subunit protein uL13 [cd00392] (12-113)
  IPR005823 Large ribosomal subunit protein uL13, bacteria [PIRSF002181] (10-155)
  IPR036899 Large ribosomal subunit protein uL13 superfamily [G3DSA:3.90.1180.10] (8-154)
  IPR036899 Large ribosomal subunit protein uL13 superfamily [SSF52161] (12-154)

Solvent-accessible surface area (backbone atoms only — not comparable to full-atom values): 10128 Å² total; per-residue (Å²): 132,86,76,88,76,72,86,56,96,60,79,43,37,34,52,24,64,48,22,28,53,70,54,42,32,52,57,50,38,52,42,23,72,75,68,38,37,39,33,40,28,28,29,34,45,18,26,41,86,43,41,56,69,62,52,46,54,56,49,52,60,52,67,71,50,59,37,86,90,52,52,87,82,30,70,81,83,63,40,47,34,29,50,43,53,49,50,54,27,50,72,71,38,64,51,90,41,74,70,28,42,56,25,55,71,35,52,45,64,32,68,42,77,54,88,79,57,70,85,46,79,67,40,75,62,74,91,18,28,35,81,81,70,48,66,89,91,64,52,55,25,42,34,35,61,55,16,40,80,64,69,27,83,60,56,62,63,46,52,53,50,52,52,52,54,51,50,51,51,50,53,52,52,51,59,63,61,74,72,79,126

Sequence (181 aa):
MVSGSGLCVKRVVVDGRHHMLGRLASVLAKELLNGQRVVVVRCEEICLSGGLVRQKMKYMRFLRKRMNTKPSHGPIHFRAPAKILWRTIRGMIPHKTKRGAAALARLKTFEGVPPPYDKVKRMVIPDALKVLRLQAGHKYCLLGRLSSEVGWNHYETIKVRYEHYFLLYIFCAWASWGSVT

Organism: Eucalyptus grandis (NCBI:txid71139)

Foldseek 3Di:
DDPPLDDDPDEAEAEQAQFALLQVLQVLLVSLLVPHQYEYAALQNHKYFAALVVVLVVLVVVVPDADPPDRVPGDDRDLDSQVVSLVSSLVVFPCVDPSSVSSSVSYHYDHHQDPPRVPPDHDYDVRGHNVVPPDPPTDMDGSNRSSVVVPDPCSVVRVVVVVVVVVVVVVVVVVVVVPPD

Radius of gyration: 18.49 Å; Cα contacts (8 Å, |Δi|>4): 248; chains: 1; bounding box: 60×43×42 Å

Nearest PDB structures (foldseek):
  7qiz-assembly1_Q  TM=8.677E-01  e=4.379E-30  Solanum lycopersicum
  8b2l-assembly1_d3  TM=8.621E-01  e=1.890E-29  Nicotiana tabacum
  7oyc-assembly1_O1  TM=8.806E-01  e=3.790E-24  Xenopus laevis
  7cpv-assembly1_LO  TM=8.620E-01  e=6.304E-24  Mus musculus
  9axv-assembly1_Ba  TM=8.638E-01  e=3.509E-23  Schizosaccharomyces pombe

Mean predicted aligned error: 7.62 Å